Protein AF-A0A936WYB7-F1 (afdb_monomer)

Solvent-accessible surface area (backbone atoms only — not comparable to full-atom values): 11472 Å² total; per-residue (Å²): 142,85,80,72,77,80,77,76,58,86,85,61,88,85,90,80,75,93,70,78,78,45,44,43,50,84,37,95,74,45,89,40,70,69,25,66,41,100,63,76,44,82,74,44,80,77,46,73,80,77,95,81,37,34,29,34,35,30,37,50,92,99,36,85,40,79,49,52,49,46,67,72,46,60,51,76,44,66,48,74,52,93,94,62,58,47,73,42,34,36,40,41,56,52,82,94,54,56,69,50,62,73,66,84,88,85,72,70,61,84,56,85,74,79,52,71,89,49,46,30,62,50,80,39,59,36,97,81,67,82,46,80,50,32,36,44,33,34,63,54,101,48,32,34,38,38,33,43,75,99,73,45,51,44,35,28,35,34,72,80,78,70,20,33,12,37,63,30,85,74,48,90,43,63,74,28,68,68,71,87,73,88,83,120

Mean predicted aligned error: 9.59 Å

Foldseek 3Di:
DPPPPPPPPPPDDDDDDPPQDADEDCDPDAPDNYRYDPDWFFDDFDDDDDDQAGQGWTDDDVDTDGDGRDLQDKDFDADDDPVDTDTAKIAGSDDPDGIDGPDDDDFQQPDVVDDLVDFTWDWDADPVNPGTAWTFGANHPFWTAIAHDDQGGQWIAGNVVCAIEGNDPDDPDNYHYDDDPPPD

Secondary structure (DSSP, 8-state):
--SSSSSS-SSS---S--S-PPEEES-SS-SSSEEE-SSSEEEEEEE--SSS--EEEEEETTEEEEE-SSTT--EEEEES-TTS-EEEEEE-SSSS-SEEESS--------SS--TTS-SEEEEE-TTSSSEEEEEEESSSSEEEEEESTTSEEEEEETTTTEEEES-SS-SSSEEE-S--TT-

Nearest PDB structures (foldseek):
  8ojn-assembly1_C  TM=2.391E-01  e=6.030E-04  Bdellovibrio bacteriovorus HD100
  8onb-assembly1_B  TM=2.363E-01  e=6.030E-04  Bdellovibrio bacteriovorus HD100
  8onc-assembly2_F  TM=2.400E-01  e=1.064E-03  Bdellovibrio bacteriovorus HD100
  8onb-assembly2_E  TM=2.585E-01  e=8.235E-03  Bdellovibrio bacteriovorus HD100

Structure (mmCIF, N/CA/C/O backbone):
data_AF-A0A936WYB7-F1
#
_entry.id   AF-A0A936WYB7-F1
#
loop_
_atom_site.group_PDB
_atom_site.id
_atom_site.type_symbol
_atom_site.label_atom_id
_atom_site.label_alt_id
_atom_site.label_comp_id
_atom_site.label_asym_id
_atom_site.label_entity_id
_atom_site.label_seq_id
_atom_site.pdbx_PDB_ins_code
_atom_site.Cartn_x
_atom_site.Cartn_y
_atom_site.Cartn_z
_atom_site.occupancy
_atom_site.B_iso_or_equiv
_atom_site.auth_seq_id
_atom_site.auth_comp_id
_atom_site.auth_asym_id
_atom_site.auth_atom_id
_atom_site.pdbx_PDB_model_num
ATOM 1 N N . MET A 1 1 ? -23.293 6.300 67.598 1.00 54.69 1 MET A N 1
ATOM 2 C CA . MET A 1 1 ? -23.045 7.035 66.333 1.00 54.69 1 MET A CA 1
ATOM 3 C C . MET A 1 1 ? -21.545 7.228 66.023 1.00 54.69 1 MET A C 1
ATOM 5 O O . MET A 1 1 ? -21.166 8.251 65.479 1.00 54.69 1 MET A O 1
ATOM 9 N N . LYS A 1 2 ? -20.669 6.248 66.322 1.00 54.81 2 LYS A N 1
ATOM 10 C CA . LYS A 1 2 ? -19.204 6.340 66.092 1.00 54.81 2 LYS A CA 1
ATOM 11 C C . LYS A 1 2 ? -18.642 5.293 65.112 1.00 54.81 2 LYS A C 1
ATOM 13 O O . LYS A 1 2 ? -17.437 5.211 64.944 1.00 54.81 2 LYS A O 1
ATOM 18 N N . LYS A 1 3 ? -19.497 4.494 64.462 1.00 53.44 3 LYS A N 1
ATOM 19 C CA . LYS A 1 3 ? -19.081 3.410 63.544 1.00 53.44 3 LYS A CA 1
ATOM 20 C C . LYS A 1 3 ? -19.556 3.590 62.096 1.00 53.44 3 LYS A C 1
ATOM 22 O O . LYS A 1 3 ? -19.483 2.655 61.318 1.00 53.44 3 LYS A O 1
ATOM 27 N N . ILE A 1 4 ? -20.049 4.778 61.744 1.00 54.31 4 ILE A N 1
ATOM 28 C CA . ILE A 1 4 ? -20.560 5.081 60.394 1.00 54.31 4 ILE A CA 1
ATOM 29 C C . ILE A 1 4 ? -19.596 5.944 59.568 1.00 54.31 4 ILE A C 1
ATOM 31 O O . ILE A 1 4 ? -19.762 6.067 58.363 1.00 54.31 4 ILE A O 1
ATOM 35 N N . PHE A 1 5 ? -18.529 6.463 60.181 1.00 50.97 5 PHE A N 1
ATOM 36 C CA . PHE A 1 5 ? -17.553 7.306 59.483 1.00 50.97 5 PHE A CA 1
ATOM 37 C C . PHE A 1 5 ? -16.343 6.554 58.915 1.00 50.97 5 PHE A C 1
ATOM 39 O O . PHE A 1 5 ? -15.570 7.135 58.165 1.00 50.97 5 PHE A O 1
ATOM 46 N N . THR A 1 6 ? -16.166 5.269 59.234 1.00 51.50 6 THR A N 1
ATOM 47 C CA . THR A 1 6 ? -14.966 4.513 58.824 1.00 51.50 6 THR A CA 1
ATOM 48 C C . THR A 1 6 ? -15.171 3.688 57.550 1.00 51.50 6 THR A C 1
ATOM 50 O O . THR A 1 6 ? -14.204 3.187 56.991 1.00 51.50 6 THR A O 1
ATOM 53 N N . THR A 1 7 ? -16.406 3.561 57.056 1.00 51.78 7 THR A N 1
ATOM 54 C CA . THR A 1 7 ? -16.730 2.717 55.886 1.00 51.78 7 THR A CA 1
ATOM 55 C C . THR A 1 7 ? -17.200 3.521 54.669 1.00 51.78 7 THR A C 1
ATOM 57 O O . THR A 1 7 ? -17.474 2.942 53.626 1.00 51.78 7 THR A O 1
ATOM 60 N N . PHE A 1 8 ? -17.251 4.856 54.762 1.00 48.84 8 PHE A N 1
ATOM 61 C CA . PHE A 1 8 ? -17.716 5.735 53.677 1.00 48.84 8 PHE A CA 1
ATOM 62 C C . PHE A 1 8 ? -16.591 6.545 53.002 1.00 48.84 8 PHE A C 1
ATOM 64 O O . PHE A 1 8 ? -16.852 7.520 52.306 1.00 48.84 8 PHE A O 1
ATOM 71 N N . PHE A 1 9 ? -15.327 6.151 53.196 1.00 50.25 9 PHE A N 1
ATOM 72 C CA . PHE A 1 9 ? -14.162 6.854 52.637 1.00 50.25 9 PHE A CA 1
ATOM 73 C C . PHE A 1 9 ? -13.079 5.907 52.090 1.00 50.25 9 PHE A C 1
ATOM 75 O O . PHE A 1 9 ? -11.899 6.231 52.089 1.00 50.25 9 PHE A O 1
ATOM 82 N N . ALA A 1 10 ? -13.471 4.724 51.605 1.00 48.03 10 ALA A N 1
ATOM 83 C CA . ALA A 1 10 ? -12.582 3.859 50.819 1.00 48.03 10 ALA A CA 1
ATOM 84 C C . ALA A 1 10 ? -12.607 4.184 49.308 1.00 48.03 10 ALA A C 1
ATOM 86 O O . ALA A 1 10 ? -11.856 3.592 48.542 1.00 48.03 10 ALA A O 1
ATOM 87 N N . CYS A 1 11 ? -13.438 5.141 48.878 1.00 50.78 11 CYS A N 1
ATOM 88 C CA . CYS A 1 11 ? -13.550 5.566 47.476 1.00 50.78 11 CYS A CA 1
ATOM 89 C C . CYS A 1 11 ? -13.117 7.018 47.220 1.00 50.78 11 CYS A C 1
ATOM 91 O O . CYS A 1 11 ? -13.368 7.533 46.134 1.00 50.78 11 CYS A O 1
ATOM 93 N N . LEU A 1 12 ? -12.466 7.691 48.175 1.00 53.31 12 LEU A N 1
ATOM 94 C CA . LEU A 1 12 ? -12.041 9.077 47.982 1.00 53.31 12 LEU A CA 1
ATOM 95 C C . LEU A 1 12 ? -10.594 9.286 48.457 1.00 53.31 12 LEU A C 1
ATOM 97 O O . LEU A 1 12 ? -10.330 9.422 49.643 1.00 53.31 12 LEU A O 1
ATOM 101 N N . PHE A 1 13 ? -9.679 9.254 47.481 1.00 60.28 13 PHE A N 1
ATOM 102 C CA . PHE A 1 13 ? -8.321 9.819 47.445 1.00 60.28 13 PHE A CA 1
ATOM 103 C C . PHE A 1 13 ? -7.482 9.793 48.741 1.00 60.28 13 PHE A C 1
ATOM 105 O O . PHE A 1 13 ? -7.616 10.656 49.604 1.00 60.28 13 PHE A O 1
ATOM 112 N N . MET A 1 14 ? -6.495 8.891 48.803 1.00 52.72 14 MET A N 1
ATOM 113 C CA . MET A 1 14 ? -5.329 9.027 49.688 1.00 52.72 14 MET A CA 1
ATOM 114 C C . MET A 1 14 ? -4.048 9.029 48.847 1.00 52.72 14 MET A C 1
ATOM 116 O O . MET A 1 14 ? -3.839 8.185 47.981 1.00 52.72 14 MET A O 1
ATOM 120 N N . PHE A 1 15 ? -3.255 10.069 49.073 1.00 60.81 15 PHE A N 1
ATOM 121 C CA . PHE A 1 15 ? -2.293 10.683 48.174 1.00 60.81 15 PHE A CA 1
ATOM 122 C C . PHE A 1 15 ? -0.899 10.049 48.229 1.00 60.81 15 PHE A C 1
ATOM 124 O O . PHE A 1 15 ? -0.360 9.796 49.302 1.00 60.81 15 PHE A O 1
ATOM 131 N N . GLY A 1 16 ? -0.272 9.939 47.059 1.00 47.12 16 GLY A N 1
ATOM 132 C CA . GLY A 1 16 ? 1.170 9.779 46.892 1.00 47.12 16 GLY A CA 1
ATOM 133 C C . GLY A 1 16 ? 1.541 10.143 45.458 1.00 47.12 16 GLY A C 1
ATOM 134 O O . GLY A 1 16 ? 1.435 9.302 44.581 1.00 47.12 16 GLY A O 1
ATOM 135 N N . ASN A 1 17 ? 1.889 11.413 45.219 1.00 50.19 17 ASN A N 1
ATOM 136 C CA . ASN A 1 17 ? 2.234 12.007 43.915 1.00 50.19 17 ASN A CA 1
ATOM 137 C C . ASN A 1 17 ? 1.241 11.728 42.761 1.00 50.19 17 ASN A C 1
ATOM 139 O O . ASN A 1 17 ? 1.334 10.731 42.053 1.00 50.19 17 ASN A O 1
ATOM 143 N N . LEU A 1 18 ? 0.363 12.696 42.465 1.00 56.47 18 LEU A N 1
ATOM 144 C CA . LEU A 1 18 ? -0.409 12.787 41.209 1.00 56.47 18 LEU A CA 1
ATOM 145 C C . LEU A 1 18 ? 0.492 13.107 39.986 1.00 56.47 18 LEU A C 1
ATOM 147 O O . LEU A 1 18 ? 0.101 13.857 39.095 1.00 56.47 18 LEU A O 1
ATOM 151 N N . GLN A 1 19 ? 1.721 12.589 39.927 1.00 57.56 19 GLN A N 1
ATOM 152 C CA . GLN A 1 19 ? 2.521 12.663 38.707 1.00 57.56 19 GLN A CA 1
ATOM 153 C C . GLN A 1 19 ? 1.959 11.638 37.723 1.00 57.56 19 GLN A C 1
ATOM 155 O O . GLN A 1 19 ? 2.226 10.453 37.868 1.00 57.56 19 GLN A O 1
ATOM 160 N N . SER A 1 20 ? 1.150 12.104 36.766 1.00 60.12 20 SER A N 1
ATOM 161 C CA . SER A 1 20 ? 0.774 11.400 35.530 1.00 60.12 20 SER A CA 1
ATOM 162 C C . SER A 1 20 ? 0.658 9.874 35.680 1.00 60.12 20 SER A C 1
ATOM 164 O O . SER A 1 20 ? 1.467 9.135 35.120 1.00 60.12 20 SER A O 1
ATOM 166 N N . GLN A 1 21 ? -0.321 9.383 36.452 1.00 77.31 21 GLN A N 1
ATOM 167 C CA . GLN A 1 21 ? -0.579 7.942 36.473 1.00 77.31 21 GLN A CA 1
ATOM 168 C C . GLN A 1 21 ? -1.067 7.514 35.090 1.00 77.31 21 GLN A C 1
ATOM 170 O O . GLN A 1 21 ? -2.085 7.993 34.593 1.00 77.31 21 GLN A O 1
ATOM 175 N N . ASN A 1 22 ? -0.309 6.623 34.465 1.00 89.56 22 ASN A N 1
ATOM 176 C CA . ASN A 1 22 ? -0.696 5.996 33.216 1.00 89.56 22 ASN A CA 1
ATOM 177 C C . ASN A 1 22 ? -1.953 5.131 33.423 1.00 89.56 22 ASN A C 1
ATOM 179 O O . ASN A 1 22 ? -2.093 4.450 34.440 1.00 89.56 22 ASN A O 1
ATOM 183 N N . VAL A 1 23 ? -2.835 5.095 32.429 1.00 92.06 23 VAL A N 1
ATOM 184 C CA . VAL A 1 23 ? -4.015 4.227 32.406 1.00 92.06 23 VAL A CA 1
ATOM 185 C C . VAL A 1 23 ? -3.621 2.853 31.868 1.00 92.06 23 VAL A C 1
ATOM 187 O O . VAL A 1 23 ? -3.209 2.716 30.717 1.00 92.06 23 VAL A O 1
ATOM 190 N N . GLY A 1 24 ? -3.759 1.818 32.694 1.00 92.88 24 GLY A N 1
ATOM 191 C CA . GLY A 1 24 ? -3.634 0.424 32.274 1.00 92.88 24 GLY A CA 1
ATOM 192 C C . GLY A 1 24 ? -5.003 -0.208 32.022 1.00 92.88 24 GLY A C 1
ATOM 193 O O . GLY A 1 24 ? -5.847 -0.215 32.914 1.00 92.88 24 GLY A O 1
ATOM 194 N N . ILE A 1 25 ? -5.225 -0.779 30.835 1.00 95.19 25 ILE A N 1
ATOM 195 C CA . ILE A 1 25 ? -6.401 -1.614 30.542 1.00 95.19 25 ILE A CA 1
ATOM 196 C C . ILE A 1 25 ? -5.948 -3.069 30.405 1.00 95.19 25 ILE A C 1
ATOM 198 O O . ILE A 1 25 ? -5.281 -3.450 29.442 1.00 95.19 25 ILE A O 1
ATOM 202 N N . GLY A 1 26 ? -6.287 -3.883 31.408 1.00 94.56 26 GLY A N 1
ATOM 203 C CA . GLY A 1 26 ? -5.840 -5.277 31.506 1.00 94.56 26 GLY A CA 1
ATOM 204 C C . GLY A 1 26 ? -4.357 -5.439 31.873 1.00 94.56 26 GLY A C 1
ATOM 205 O O . GLY A 1 26 ? -3.799 -6.516 31.692 1.00 94.56 26 GLY A O 1
ATOM 206 N N . THR A 1 27 ? -3.700 -4.386 32.368 1.00 93.00 27 THR A N 1
ATOM 207 C CA . THR A 1 27 ? -2.306 -4.422 32.837 1.00 93.00 27 THR A CA 1
ATOM 208 C C . THR A 1 27 ? -2.121 -3.536 34.064 1.00 93.00 27 THR A C 1
ATOM 210 O O . THR A 1 27 ? -2.701 -2.455 34.137 1.00 93.00 27 THR A O 1
ATOM 213 N N . ASN A 1 28 ? -1.268 -3.972 34.993 1.00 92.50 28 ASN A N 1
ATOM 214 C CA . ASN A 1 28 ? -0.861 -3.189 36.165 1.00 92.50 28 ASN A CA 1
ATOM 215 C C . ASN A 1 28 ? 0.502 -2.503 35.963 1.00 92.50 28 ASN A C 1
ATOM 217 O O . ASN A 1 28 ? 0.970 -1.794 36.848 1.00 92.50 28 ASN A O 1
ATOM 221 N N . LEU A 1 29 ? 1.144 -2.722 34.809 1.00 91.06 29 LEU A N 1
ATOM 222 C CA . LEU A 1 29 ? 2.445 -2.157 34.442 1.00 91.06 29 LEU A CA 1
ATOM 223 C C . LEU A 1 29 ? 2.321 -1.354 33.138 1.00 91.06 29 LEU A C 1
ATOM 225 O O . LEU A 1 29 ? 2.822 -1.784 32.097 1.00 91.06 29 LEU A O 1
ATOM 229 N N . PRO A 1 30 ? 1.596 -0.224 33.138 1.00 93.12 30 PRO A N 1
ATOM 230 C CA . PRO A 1 30 ? 1.459 0.591 31.942 1.00 93.12 30 PRO A CA 1
ATOM 231 C C . PRO A 1 30 ? 2.783 1.285 31.575 1.00 93.12 30 PRO A C 1
ATOM 233 O O . PRO A 1 30 ? 3.362 2.017 32.378 1.00 93.12 30 PRO A O 1
ATOM 236 N N . THR A 1 31 ? 3.248 1.091 30.340 1.00 93.31 31 THR A N 1
ATOM 237 C CA . THR A 1 31 ? 4.528 1.609 29.818 1.00 93.31 31 THR A CA 1
ATOM 238 C C . THR A 1 31 ? 4.416 2.980 29.143 1.00 93.31 31 THR A C 1
ATOM 240 O O . THR A 1 31 ? 5.414 3.533 28.695 1.00 93.31 31 THR A O 1
ATOM 243 N N . GLY A 1 32 ? 3.211 3.539 29.060 1.00 91.88 32 GLY A N 1
ATOM 244 C CA . GLY A 1 32 ? 2.925 4.889 28.572 1.00 91.88 32 GLY A CA 1
ATOM 245 C C . GLY A 1 32 ? 1.544 5.362 29.042 1.00 91.88 32 GLY A C 1
ATOM 246 O O . GLY A 1 32 ? 0.817 4.545 29.615 1.00 91.88 32 GLY A O 1
ATOM 247 N N . PRO A 1 33 ? 1.156 6.632 28.790 1.00 93.31 33 PRO A N 1
ATOM 248 C CA . PRO A 1 33 ? -0.063 7.251 29.337 1.00 93.31 33 PRO A CA 1
ATOM 249 C C . PRO A 1 33 ? -1.345 6.425 29.197 1.00 93.31 33 PRO A C 1
ATOM 251 O O . PRO A 1 33 ? -2.195 6.471 30.079 1.00 93.31 33 PRO A O 1
ATOM 254 N N . LEU A 1 34 ? -1.458 5.632 28.130 1.00 94.06 34 LEU A N 1
ATOM 255 C CA . LEU A 1 34 ? -2.433 4.557 27.983 1.00 94.06 34 LEU A CA 1
ATOM 256 C C . LEU A 1 34 ? -1.699 3.294 27.527 1.00 94.06 34 LEU A C 1
ATOM 258 O O . LEU A 1 34 ? -0.953 3.331 26.550 1.00 94.06 34 LEU A O 1
ATOM 262 N N . SER A 1 35 ? -1.900 2.179 28.225 1.00 94.62 35 SER A N 1
ATOM 263 C CA . SER A 1 35 ? -1.305 0.882 27.887 1.00 94.62 35 SER A CA 1
ATOM 264 C C . SER A 1 35 ? -2.330 -0.240 27.995 1.00 94.62 35 SER A C 1
ATOM 266 O O . SER A 1 35 ? -3.142 -0.270 28.919 1.00 94.62 35 SER A O 1
ATOM 268 N N . PHE A 1 36 ? -2.253 -1.200 27.079 1.00 96.12 36 PHE A N 1
ATOM 269 C CA . PHE A 1 36 ? -3.080 -2.405 27.091 1.00 96.12 36 PHE A CA 1
ATOM 270 C C . PHE A 1 36 ? -2.267 -3.617 27.559 1.00 96.12 36 PHE A C 1
ATOM 272 O O . PHE A 1 36 ? -1.039 -3.619 27.482 1.00 96.12 36 PHE A O 1
ATOM 279 N N . ALA A 1 37 ? -2.952 -4.672 27.998 1.00 95.88 37 ALA A N 1
ATOM 280 C CA . ALA A 1 37 ? -2.353 -5.980 28.265 1.00 95.88 37 ALA A CA 1
ATOM 281 C C . ALA A 1 37 ? -1.462 -6.470 27.101 1.00 95.88 37 ALA A C 1
ATOM 283 O O . ALA A 1 37 ? -1.872 -6.384 25.934 1.00 95.88 37 ALA A O 1
ATOM 284 N N . ASN A 1 38 ? -0.296 -7.049 27.421 1.00 95.25 38 ASN A N 1
ATOM 285 C CA . ASN A 1 38 ? 0.621 -7.676 26.456 1.00 95.25 38 ASN A CA 1
ATOM 286 C C . ASN A 1 38 ? 0.118 -9.068 26.021 1.00 95.25 38 ASN A C 1
ATOM 288 O O . ASN A 1 38 ? 0.717 -10.099 26.310 1.00 95.25 38 ASN A O 1
ATOM 292 N N . VAL A 1 39 ? -1.044 -9.077 25.379 1.00 96.06 39 VAL A N 1
ATOM 293 C CA . VAL A 1 39 ? -1.704 -10.249 24.787 1.00 96.06 39 VAL A CA 1
ATOM 294 C C . VAL A 1 39 ? -2.153 -9.898 23.371 1.00 96.06 39 VAL A C 1
ATOM 296 O O . VAL A 1 39 ? -2.310 -8.720 23.056 1.00 96.06 39 VAL A O 1
ATOM 299 N N . LEU A 1 40 ? -2.371 -10.876 22.501 1.00 96.81 40 LEU A N 1
ATOM 300 C CA . LEU A 1 40 ? -2.882 -10.614 21.151 1.00 96.81 40 LEU A CA 1
ATOM 301 C C . LEU A 1 40 ? -4.393 -10.310 21.169 1.00 96.81 40 LEU A C 1
ATOM 303 O O . LEU A 1 40 ? -5.074 -10.571 22.162 1.00 96.81 40 LEU A O 1
ATOM 307 N N . GLY A 1 41 ? -4.909 -9.754 20.074 1.00 94.94 41 GLY A N 1
ATOM 308 C CA . GLY A 1 41 ? -6.331 -9.488 19.852 1.00 94.94 41 GLY A CA 1
ATOM 309 C C . GLY A 1 41 ? -6.702 -8.005 19.778 1.00 94.94 41 GLY A C 1
ATOM 310 O O . GLY A 1 41 ? -5.849 -7.117 19.672 1.00 94.94 41 GLY A O 1
ATOM 311 N N . ASN A 1 42 ? -8.010 -7.749 19.829 1.00 93.81 42 ASN A N 1
ATOM 312 C CA . ASN A 1 42 ? -8.605 -6.418 19.717 1.00 93.81 42 ASN A CA 1
ATOM 313 C C . ASN A 1 42 ? -8.205 -5.539 20.912 1.00 93.81 42 ASN A C 1
ATOM 315 O O . ASN A 1 42 ? -8.309 -5.959 22.064 1.00 93.81 42 ASN A O 1
ATOM 319 N N . LYS A 1 43 ? -7.739 -4.316 20.639 1.00 94.75 43 LYS A N 1
ATOM 320 C CA . LYS A 1 43 ? -7.263 -3.358 21.653 1.00 94.75 43 LYS A CA 1
ATOM 321 C C . LYS A 1 43 ? -8.216 -2.195 21.854 1.00 94.75 43 LYS A C 1
ATOM 323 O O . LYS A 1 43 ? -8.526 -1.854 22.988 1.00 94.75 43 LYS A O 1
ATOM 328 N N . VAL A 1 44 ? -8.699 -1.615 20.761 1.00 95.44 44 VAL A N 1
ATOM 329 C CA . VAL A 1 44 ? -9.659 -0.508 20.786 1.00 95.44 44 VAL A CA 1
ATOM 330 C C . VAL A 1 44 ? -10.798 -0.843 19.837 1.00 95.44 44 VAL A C 1
ATOM 332 O O . VAL A 1 44 ? -10.556 -1.102 18.661 1.00 95.44 44 VAL A O 1
ATOM 335 N N . VAL A 1 45 ? -12.026 -0.827 20.348 1.00 94.94 45 VAL A N 1
ATOM 336 C CA . VAL A 1 45 ? -13.258 -0.929 19.558 1.00 94.94 45 VAL A CA 1
ATOM 337 C C . VAL A 1 45 ? -13.821 0.478 19.391 1.00 94.94 45 VAL A C 1
ATOM 339 O O . VAL A 1 45 ? -14.023 1.179 20.378 1.00 94.94 45 VAL A O 1
ATOM 342 N N . LEU A 1 46 ? -14.042 0.896 18.146 1.00 95.81 46 LEU A N 1
ATOM 343 C CA . LEU A 1 46 ? -14.567 2.220 17.800 1.00 95.81 46 LEU A CA 1
ATOM 344 C C . LEU A 1 46 ? -16.080 2.189 17.557 1.00 95.81 46 LEU A C 1
ATOM 346 O O . LEU A 1 46 ? -16.781 3.121 17.940 1.00 95.81 46 LEU A O 1
ATOM 350 N N . TYR A 1 47 ? -16.581 1.131 16.912 1.00 95.00 47 TYR A N 1
ATOM 351 C CA . TYR A 1 47 ? -17.999 0.957 16.585 1.00 95.00 47 TYR A CA 1
ATOM 352 C C . TYR A 1 47 ? -18.339 -0.524 16.361 1.00 95.00 47 TYR A C 1
ATOM 354 O O . TYR A 1 47 ? -17.490 -1.289 15.900 1.00 95.00 47 TYR A O 1
ATOM 362 N N . GLY A 1 48 ? -19.585 -0.911 16.644 1.00 90.19 48 GLY A N 1
ATOM 363 C CA . GLY A 1 48 ? -20.124 -2.260 16.438 1.00 90.19 48 GLY A CA 1
ATOM 364 C C . GLY A 1 48 ? -20.543 -2.940 17.744 1.00 90.19 48 GLY A C 1
ATOM 365 O O . GLY A 1 48 ? -19.954 -2.689 18.794 1.00 90.19 48 GLY A O 1
ATOM 366 N N . ASN A 1 49 ? -21.543 -3.821 17.666 1.00 75.81 49 ASN A N 1
ATOM 367 C CA . ASN A 1 49 ? -22.098 -4.562 18.802 1.00 75.81 49 ASN A CA 1
ATOM 368 C C . ASN A 1 49 ? -21.948 -6.071 18.551 1.00 75.81 49 ASN A C 1
ATOM 370 O O . ASN A 1 49 ? -22.388 -6.566 17.517 1.00 75.81 49 ASN A O 1
ATOM 374 N N . GLY A 1 50 ? -21.358 -6.813 19.491 1.00 71.06 50 GLY A N 1
ATOM 375 C CA . GLY A 1 50 ? -21.137 -8.260 19.369 1.00 71.06 50 GLY A CA 1
ATOM 376 C C . GLY A 1 50 ? -19.764 -8.682 19.885 1.00 71.06 50 GLY A C 1
ATOM 377 O O . GLY A 1 50 ? -19.063 -7.874 20.476 1.00 71.06 50 GLY A O 1
ATOM 378 N N . ALA A 1 51 ? -19.392 -9.950 19.697 1.00 71.19 51 ALA A N 1
ATOM 379 C CA . ALA A 1 51 ? -18.076 -10.465 20.095 1.00 71.19 51 ALA A CA 1
ATOM 380 C C . ALA A 1 51 ? -17.034 -10.446 18.956 1.00 71.19 51 ALA A C 1
ATOM 382 O O . ALA A 1 51 ? -15.850 -10.644 19.216 1.00 71.19 51 ALA A O 1
ATOM 383 N N . SER A 1 52 ? -17.457 -10.254 17.698 1.00 73.00 52 SER A N 1
ATOM 384 C CA . SER A 1 52 ? -16.608 -10.517 16.523 1.00 73.00 52 SER A CA 1
ATOM 385 C C . SER A 1 52 ? -16.702 -9.506 15.375 1.00 73.00 52 SER A C 1
ATOM 387 O O . SER A 1 52 ? -15.912 -9.614 14.446 1.00 73.00 52 SER A O 1
ATOM 389 N N . ALA A 1 53 ? -17.626 -8.541 15.407 1.00 86.44 53 ALA A N 1
ATOM 390 C CA . ALA A 1 53 ? -17.858 -7.608 14.299 1.00 86.44 53 ALA A CA 1
ATOM 391 C C . ALA A 1 53 ? -17.731 -6.160 14.789 1.00 86.44 53 ALA A C 1
ATOM 393 O O . ALA A 1 53 ? -18.684 -5.574 15.306 1.00 86.44 53 ALA A O 1
ATOM 394 N N . HIS A 1 54 ? -16.527 -5.601 14.663 1.00 93.94 54 HIS A N 1
ATOM 395 C CA . HIS A 1 54 ? -16.232 -4.237 15.090 1.00 93.94 54 HIS A CA 1
ATOM 396 C C . HIS A 1 54 ? -15.321 -3.520 14.103 1.00 93.94 54 HIS A C 1
ATOM 398 O O . HIS A 1 54 ? -14.496 -4.138 13.440 1.00 93.94 54 HIS A O 1
ATOM 404 N N . TYR A 1 55 ? -15.403 -2.196 14.103 1.00 96.50 55 TYR A N 1
ATOM 405 C CA . TYR A 1 55 ? -14.342 -1.336 13.595 1.00 96.50 55 TYR A CA 1
ATOM 406 C C . TYR A 1 55 ? -13.374 -1.030 14.734 1.00 96.50 55 TYR A C 1
ATOM 408 O O . TYR A 1 55 ? -13.816 -0.672 15.832 1.00 96.50 55 TYR A O 1
ATOM 416 N N . GLY A 1 56 ? -12.066 -1.139 14.504 1.00 96.50 56 GLY A N 1
ATOM 417 C CA . GLY A 1 56 ? -11.118 -0.922 15.589 1.00 96.50 56 GLY A CA 1
ATOM 418 C C . GLY A 1 56 ? -9.642 -1.102 15.267 1.00 96.50 56 GLY A C 1
ATOM 419 O O . GLY A 1 56 ? -9.219 -1.188 14.114 1.00 96.50 56 GLY A O 1
ATOM 420 N N . PHE A 1 57 ? -8.867 -1.160 16.350 1.00 97.50 57 PHE A N 1
ATOM 421 C CA . PHE A 1 57 ? -7.430 -1.411 16.355 1.00 97.50 57 PHE A CA 1
ATOM 422 C C . PHE A 1 57 ? -7.108 -2.677 17.141 1.00 97.50 57 PHE A C 1
ATOM 424 O O . PHE A 1 57 ? -7.676 -2.916 18.212 1.00 97.50 57 PHE A O 1
ATOM 431 N N . GLY A 1 58 ? -6.201 -3.492 16.616 1.00 96.25 58 GLY A N 1
ATOM 432 C CA . GLY A 1 58 ? -5.821 -4.784 17.180 1.00 96.25 58 GLY A CA 1
ATOM 433 C C . GLY A 1 58 ? -4.331 -5.060 17.027 1.00 96.25 58 GLY A C 1
ATOM 434 O O . GLY A 1 58 ? -3.631 -4.375 16.284 1.00 96.25 58 GLY A O 1
ATOM 435 N N . ILE A 1 59 ? -3.846 -6.065 17.748 1.00 97.56 59 ILE A N 1
ATOM 436 C CA . ILE A 1 59 ? -2.472 -6.556 17.636 1.00 97.56 59 ILE A CA 1
ATOM 437 C C . ILE A 1 59 ? -2.517 -8.055 17.366 1.00 97.56 59 ILE A C 1
ATOM 439 O O . ILE A 1 59 ? -3.139 -8.802 18.120 1.00 97.56 59 ILE A O 1
ATOM 443 N N . GLN A 1 60 ? -1.811 -8.494 16.329 1.00 97.44 60 GLN A N 1
ATOM 444 C CA . GLN A 1 60 ? -1.464 -9.892 16.106 1.00 97.44 60 GLN A CA 1
ATOM 445 C C . GLN A 1 60 ? 0.050 -10.085 16.077 1.00 97.44 60 GLN A C 1
ATOM 447 O O . GLN A 1 60 ? 0.809 -9.115 16.140 1.00 97.44 60 GLN A O 1
ATOM 452 N N . ALA A 1 61 ? 0.502 -11.341 16.026 1.00 97.25 61 ALA A N 1
ATOM 453 C CA . ALA A 1 61 ? 1.923 -11.658 15.937 1.00 97.25 61 ALA A CA 1
ATOM 454 C C . ALA A 1 61 ? 2.585 -10.840 14.811 1.00 97.25 61 ALA A C 1
ATOM 456 O O . ALA A 1 61 ? 2.180 -10.916 13.650 1.00 97.25 61 ALA A O 1
ATOM 457 N N . ASN A 1 62 ? 3.569 -10.016 15.187 1.00 96.62 62 ASN A N 1
ATOM 458 C CA . ASN A 1 62 ? 4.310 -9.113 14.298 1.00 96.62 62 ASN A CA 1
ATOM 459 C C . ASN A 1 62 ? 3.445 -8.126 13.484 1.00 96.62 62 ASN A C 1
ATOM 461 O O . ASN A 1 62 ? 3.916 -7.601 12.479 1.00 96.62 62 ASN A O 1
ATOM 465 N N . THR A 1 63 ? 2.192 -7.872 13.882 1.00 97.69 63 THR A N 1
ATOM 466 C CA . THR A 1 63 ? 1.229 -7.127 13.055 1.00 97.69 63 THR A CA 1
ATOM 467 C C . THR A 1 63 ? 0.376 -6.175 13.890 1.00 97.69 63 THR A C 1
ATOM 469 O O . THR A 1 63 ? -0.391 -6.602 14.753 1.00 97.69 63 THR A O 1
ATOM 472 N N . LEU A 1 64 ? 0.444 -4.877 13.585 1.00 98.00 64 LEU A N 1
ATOM 473 C CA . LEU A 1 64 ? -0.582 -3.913 13.987 1.00 98.00 64 LEU A CA 1
ATOM 474 C C . LEU A 1 64 ? -1.758 -4.002 13.011 1.00 98.00 64 LEU A C 1
ATOM 476 O O . LEU A 1 64 ? -1.556 -4.021 11.800 1.00 98.00 64 LEU A O 1
ATOM 480 N N . GLN A 1 65 ? -2.979 -4.022 13.535 1.00 96.75 65 GLN A N 1
ATOM 481 C CA . GLN A 1 65 ? -4.194 -4.129 12.739 1.00 96.75 65 GLN A CA 1
ATOM 482 C C . GLN A 1 65 ? -5.055 -2.879 12.902 1.00 96.75 65 GLN A C 1
ATOM 484 O O . GLN A 1 65 ? -5.369 -2.473 14.020 1.00 96.75 65 GLN A O 1
ATOM 489 N N . MET A 1 66 ? -5.486 -2.323 11.775 1.00 97.00 66 MET A N 1
ATOM 490 C CA . MET A 1 66 ? -6.717 -1.547 11.664 1.00 97.00 66 MET A CA 1
ATOM 491 C C . MET A 1 66 ? -7.710 -2.450 10.939 1.00 97.00 66 MET A C 1
ATOM 493 O O . MET A 1 66 ? -7.388 -2.959 9.867 1.00 97.00 66 MET A O 1
ATOM 497 N N . TYR A 1 67 ? -8.866 -2.705 11.540 1.00 95.19 67 TYR A N 1
ATOM 498 C CA . TYR A 1 67 ? -9.819 -3.681 11.021 1.00 95.19 67 TYR A CA 1
ATOM 499 C C . TYR A 1 67 ? -11.239 -3.121 10.998 1.00 95.19 67 TYR A C 1
ATOM 501 O O . TYR A 1 67 ? -11.575 -2.177 11.721 1.00 95.19 67 TYR A O 1
ATOM 509 N N . THR A 1 68 ? -12.052 -3.713 10.132 1.00 95.12 68 THR A N 1
ATOM 510 C CA . THR A 1 68 ? -13.472 -3.420 9.961 1.00 95.12 68 THR A CA 1
ATOM 511 C C . THR A 1 68 ? -14.309 -4.624 10.385 1.00 95.12 68 THR A C 1
ATOM 513 O O . THR A 1 68 ? -13.792 -5.710 10.648 1.00 95.12 68 THR A O 1
ATOM 516 N N . ASP A 1 69 ? -15.613 -4.417 10.489 1.00 94.62 69 ASP A N 1
ATOM 517 C CA . ASP A 1 69 ? -16.578 -5.377 11.020 1.00 94.62 69 ASP A CA 1
ATOM 518 C C . ASP A 1 69 ? -16.914 -6.539 10.069 1.00 94.62 69 ASP A C 1
ATOM 520 O O . ASP A 1 69 ? -17.346 -7.596 10.527 1.00 94.62 69 ASP A O 1
ATOM 524 N N . ALA A 1 70 ? -16.728 -6.353 8.760 1.00 92.69 70 ALA A N 1
ATOM 525 C CA . ALA A 1 70 ? -17.115 -7.306 7.726 1.00 92.69 70 ALA A CA 1
ATOM 526 C C . ALA A 1 70 ? -16.162 -7.280 6.523 1.00 92.69 70 ALA A C 1
ATOM 528 O O . ALA A 1 70 ? -15.519 -6.273 6.228 1.00 92.69 70 ALA A O 1
ATOM 529 N N . ALA A 1 71 ? -16.145 -8.376 5.760 1.00 92.81 71 ALA A N 1
ATOM 530 C CA . ALA A 1 71 ? -15.302 -8.523 4.571 1.00 92.81 71 ALA A CA 1
ATOM 531 C C . ALA A 1 71 ? -15.594 -7.492 3.464 1.00 92.81 71 ALA A C 1
ATOM 533 O O . ALA A 1 71 ? -14.740 -7.234 2.632 1.00 92.81 71 ALA A O 1
ATOM 534 N N . SER A 1 72 ? -16.778 -6.880 3.436 1.00 95.00 72 SER A N 1
ATOM 535 C CA . SER A 1 72 ? -17.114 -5.821 2.473 1.00 95.00 72 SER A CA 1
ATOM 536 C C . SER A 1 72 ? -16.851 -4.404 2.992 1.00 95.00 72 SER A C 1
ATOM 538 O O . SER A 1 72 ? -17.040 -3.439 2.252 1.00 95.00 72 SER A O 1
ATOM 540 N N . SER A 1 73 ? -16.467 -4.249 4.261 1.00 96.25 73 SER A N 1
ATOM 541 C CA . SER A 1 73 ? -16.271 -2.940 4.884 1.00 96.25 73 SER A CA 1
ATOM 542 C C . SER A 1 73 ? -14.867 -2.420 4.600 1.00 96.25 73 SER A C 1
ATOM 544 O O . SER A 1 73 ? -13.885 -3.042 4.999 1.00 96.25 73 SER A O 1
ATOM 546 N N . ASN A 1 74 ? -14.773 -1.268 3.940 1.00 97.31 74 ASN A N 1
ATOM 547 C CA . ASN A 1 74 ? -13.517 -0.674 3.472 1.00 97.31 74 ASN A CA 1
ATOM 548 C C . ASN A 1 74 ? -12.818 0.172 4.547 1.00 97.31 74 ASN A C 1
ATOM 550 O O . ASN A 1 74 ? -13.431 0.583 5.531 1.00 97.31 74 ASN A O 1
ATOM 554 N N . ILE A 1 75 ? -11.547 0.499 4.308 1.00 97.88 75 ILE A N 1
ATOM 555 C CA . ILE A 1 75 ? -10.765 1.427 5.138 1.00 97.88 75 ILE A CA 1
ATOM 556 C C . ILE A 1 75 ? -10.381 2.635 4.284 1.00 97.88 75 ILE A C 1
ATOM 558 O O . ILE A 1 75 ? -9.728 2.478 3.254 1.00 97.88 75 ILE A O 1
ATOM 562 N N . SER A 1 76 ? -10.761 3.840 4.707 1.00 97.56 76 SER A N 1
ATOM 563 C CA . SER A 1 76 ? -10.467 5.087 3.992 1.00 97.56 76 SER A CA 1
ATOM 564 C C . SER A 1 76 ? -9.590 6.040 4.804 1.00 97.56 76 SER A C 1
ATOM 566 O O . SER A 1 76 ? -9.745 6.173 6.018 1.00 97.56 76 SER A O 1
ATOM 568 N N . PHE A 1 77 ? -8.719 6.768 4.108 1.00 98.00 77 PHE A N 1
ATOM 569 C CA . PHE A 1 77 ? -7.880 7.836 4.649 1.00 98.00 77 PHE A CA 1
ATOM 570 C C . PHE A 1 77 ? -8.171 9.150 3.915 1.00 98.00 77 PHE A C 1
ATOM 572 O O . PHE A 1 77 ? -8.289 9.184 2.687 1.00 98.00 77 PHE A O 1
ATOM 579 N N . G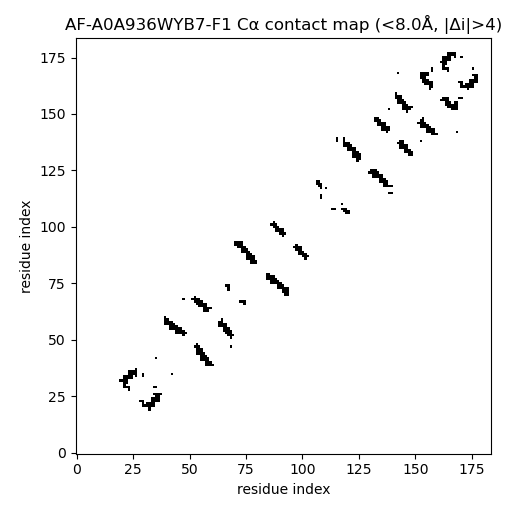LY A 1 78 ? -8.287 10.248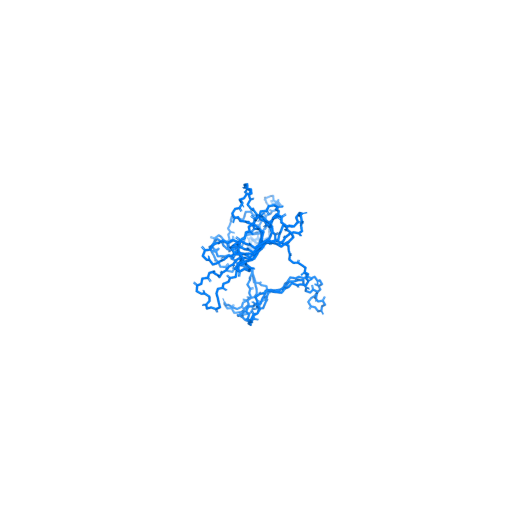 4.660 1.00 97.81 78 GLY A N 1
ATOM 580 C CA . GLY A 1 78 ? -8.843 11.503 4.158 1.00 97.81 78 GLY A CA 1
ATOM 581 C C . GLY A 1 78 ? -9.019 12.544 5.259 1.00 97.81 78 GLY A C 1
ATOM 582 O O . GLY A 1 78 ? -8.525 12.358 6.370 1.00 97.81 78 GLY A O 1
ATOM 583 N N . PHE A 1 79 ? -9.703 13.645 4.948 1.00 98.25 79 PHE A N 1
ATOM 584 C CA . PHE A 1 79 ? -9.908 14.768 5.871 1.00 98.25 79 PHE A CA 1
ATOM 585 C C . PHE A 1 79 ? -11.334 15.330 5.798 1.00 98.25 79 PHE A C 1
ATOM 587 O O . PHE A 1 79 ? -12.072 15.058 4.856 1.00 98.25 79 PHE A O 1
ATOM 594 N N . GLY A 1 80 ? -11.718 16.137 6.787 1.00 97.69 80 GLY A N 1
ATOM 595 C CA . GLY A 1 80 ? -13.100 16.595 6.973 1.00 97.69 80 GLY A CA 1
ATOM 596 C C . GLY A 1 80 ? -13.867 15.715 7.963 1.00 97.69 80 GLY A C 1
ATOM 597 O O . GLY A 1 80 ? -13.310 14.787 8.547 1.00 97.69 80 GLY A O 1
ATOM 598 N N . ASN A 1 81 ? -15.139 16.034 8.190 1.00 96.06 81 ASN A N 1
ATOM 599 C CA . ASN A 1 81 ? -16.016 15.218 9.035 1.00 96.06 81 ASN A CA 1
ATOM 600 C C . ASN A 1 81 ? -16.704 14.121 8.205 1.00 96.06 81 ASN A C 1
ATOM 602 O O . ASN A 1 81 ? -16.677 14.169 6.980 1.00 96.06 81 ASN A O 1
ATOM 606 N N . SER A 1 82 ? -17.346 13.151 8.856 1.00 94.38 82 SER A N 1
ATOM 607 C CA . SER A 1 82 ? -17.999 12.023 8.172 1.00 94.38 82 SER A CA 1
ATOM 608 C C . SER A 1 82 ? -19.103 12.434 7.189 1.00 94.38 82 SER A C 1
ATOM 610 O O . SER A 1 82 ? -19.335 11.720 6.219 1.00 94.38 82 SER A O 1
ATOM 612 N N . SER A 1 83 ? -19.754 13.581 7.397 1.00 95.56 83 SER A N 1
ATOM 613 C CA . SER A 1 83 ? -20.789 14.106 6.496 1.00 95.56 83 SER A CA 1
ATOM 614 C C . SER A 1 83 ? -20.222 14.852 5.280 1.00 95.56 83 SER A C 1
ATOM 616 O O . SER A 1 83 ? -20.939 15.052 4.305 1.00 95.56 83 SER A O 1
ATOM 618 N N . VAL A 1 84 ? -18.957 15.287 5.329 1.00 96.12 84 VAL A N 1
ATOM 619 C CA . VAL A 1 84 ? -18.263 16.055 4.276 1.00 96.12 84 VAL A CA 1
ATOM 620 C C . VAL A 1 84 ? -16.815 15.561 4.146 1.00 96.12 84 VAL A C 1
ATOM 622 O O . VAL A 1 84 ? -15.844 16.322 4.216 1.00 96.12 84 VAL A O 1
ATOM 625 N N . TYR A 1 85 ? -16.661 14.244 4.031 1.00 97.94 85 TYR A N 1
ATOM 626 C CA . TYR A 1 85 ? -15.358 13.593 4.024 1.00 97.94 85 TYR A CA 1
ATOM 627 C C . TYR A 1 85 ? -14.699 13.686 2.646 1.00 97.94 85 TYR A C 1
ATOM 629 O O . TYR A 1 85 ? -15.281 13.309 1.631 1.00 97.94 85 TYR A O 1
ATOM 637 N N . ASN A 1 86 ? -13.457 14.159 2.619 1.00 97.81 86 ASN A N 1
ATOM 638 C CA . ASN A 1 86 ? -12.624 14.239 1.428 1.00 97.81 86 ASN A CA 1
ATOM 639 C C . ASN A 1 86 ? -11.626 13.083 1.437 1.00 97.81 86 ASN A C 1
ATOM 641 O O . ASN A 1 86 ? -10.593 13.130 2.114 1.00 97.81 86 ASN A O 1
ATOM 645 N N . GLU A 1 87 ? -11.936 12.040 0.675 1.00 98.19 87 GLU A N 1
ATOM 646 C CA . GLU A 1 87 ? -11.098 10.851 0.585 1.00 98.19 87 GLU A CA 1
ATOM 647 C C . GLU A 1 87 ? -9.823 11.095 -0.239 1.00 98.19 87 GLU A C 1
ATOM 649 O O . GLU A 1 87 ? -9.834 11.708 -1.315 1.00 98.19 87 GLU A O 1
ATOM 654 N N . ARG A 1 88 ? -8.701 10.587 0.280 1.00 98.06 88 ARG A N 1
ATOM 655 C CA . ARG A 1 88 ? -7.373 10.637 -0.345 1.00 98.06 88 ARG A CA 1
ATOM 656 C C . ARG A 1 88 ? -6.854 9.254 -0.736 1.00 98.06 88 ARG A C 1
ATOM 658 O O . ARG A 1 88 ? -6.105 9.157 -1.707 1.00 98.06 88 ARG A O 1
ATOM 665 N N . MET A 1 89 ? -7.258 8.215 -0.011 1.00 98.38 89 MET A N 1
ATOM 666 C CA . MET A 1 89 ? -6.895 6.818 -0.248 1.00 98.38 89 MET A CA 1
ATOM 667 C C . MET A 1 89 ? -7.978 5.894 0.313 1.00 98.38 89 MET A C 1
ATOM 669 O O . MET A 1 89 ? -8.546 6.191 1.363 1.00 98.38 89 MET A O 1
ATOM 673 N N . ARG A 1 90 ? -8.205 4.746 -0.328 1.00 97.88 90 ARG A N 1
ATOM 674 C CA . ARG A 1 90 ? -9.074 3.687 0.196 1.00 97.88 90 ARG A CA 1
ATOM 675 C C . ARG A 1 90 ? -8.517 2.302 -0.091 1.00 97.88 90 ARG A C 1
ATOM 677 O O . ARG A 1 90 ? -8.133 2.030 -1.223 1.00 97.88 90 ARG A O 1
ATOM 684 N N . ILE A 1 91 ? -8.545 1.437 0.918 1.00 98.00 91 ILE A N 1
ATOM 685 C CA . ILE A 1 91 ? -8.356 -0.010 0.797 1.00 98.00 91 ILE A CA 1
ATOM 686 C C . ILE A 1 91 ? -9.737 -0.646 0.671 1.00 98.00 91 ILE A C 1
ATOM 688 O O . ILE A 1 91 ? -10.606 -0.422 1.522 1.00 98.00 91 ILE A O 1
ATOM 692 N N . PHE A 1 92 ? -9.932 -1.414 -0.395 1.00 97.75 92 PHE A N 1
ATOM 693 C CA . PHE A 1 92 ? -11.176 -2.124 -0.658 1.00 97.75 92 PHE A CA 1
ATOM 694 C C . PHE A 1 92 ? -11.029 -3.582 -0.241 1.00 97.75 92 PHE A C 1
ATOM 696 O O . PHE A 1 92 ? -10.078 -4.248 -0.639 1.00 97.75 92 PHE A O 1
ATOM 703 N N . ASN A 1 93 ? -11.975 -4.076 0.555 1.00 95.62 93 ASN A N 1
ATOM 704 C CA . ASN A 1 93 ? -11.951 -5.466 1.022 1.00 95.62 93 ASN A CA 1
ATOM 705 C C . ASN A 1 93 ? -12.811 -6.407 0.155 1.00 95.62 93 ASN A C 1
ATOM 707 O O . ASN A 1 93 ? -12.788 -7.622 0.341 1.00 95.62 93 ASN A O 1
ATOM 711 N N . ALA A 1 94 ? -13.537 -5.860 -0.823 1.00 95.06 94 ALA A N 1
ATOM 712 C CA . ALA A 1 94 ? -14.332 -6.614 -1.783 1.00 95.06 94 ALA A CA 1
ATOM 713 C C . ALA A 1 94 ? -14.270 -5.972 -3.177 1.00 95.06 94 ALA A C 1
ATOM 715 O O . ALA A 1 94 ? -14.088 -4.762 -3.306 1.00 95.06 94 ALA A O 1
ATOM 716 N N . GLY A 1 95 ? -14.500 -6.782 -4.212 1.00 94.25 95 GLY A N 1
ATOM 717 C CA . GLY A 1 95 ? -14.434 -6.351 -5.611 1.00 94.25 95 GLY A CA 1
ATOM 718 C C . GLY A 1 95 ? -13.066 -6.597 -6.251 1.00 94.25 95 GLY A C 1
ATOM 719 O O . GLY A 1 95 ? -12.234 -7.312 -5.700 1.00 94.25 95 GLY A O 1
ATOM 720 N N . GLY A 1 96 ? -12.873 -6.057 -7.458 1.00 93.56 96 GLY A N 1
ATOM 721 C CA . GLY A 1 96 ? -11.636 -6.229 -8.233 1.00 93.56 96 GLY A CA 1
ATOM 722 C C . GLY A 1 96 ? -10.514 -5.257 -7.858 1.00 93.56 96 GLY A C 1
ATOM 723 O O . GLY A 1 96 ? -9.354 -5.522 -8.161 1.00 93.56 96 GLY A O 1
ATOM 724 N N . ASP A 1 97 ? -10.847 -4.156 -7.186 1.00 95.69 97 ASP A N 1
ATOM 725 C CA . ASP A 1 97 ? -9.879 -3.157 -6.747 1.00 95.69 97 ASP A CA 1
ATOM 726 C C . ASP A 1 97 ? -9.410 -3.475 -5.327 1.00 95.69 97 ASP A C 1
ATOM 728 O O . ASP A 1 97 ? -10.226 -3.784 -4.467 1.00 95.69 97 ASP A O 1
ATOM 732 N N . GLY A 1 98 ? -8.105 -3.367 -5.063 1.00 95.38 98 GLY A N 1
ATOM 733 C CA . GLY A 1 98 ? -7.552 -3.471 -3.703 1.00 95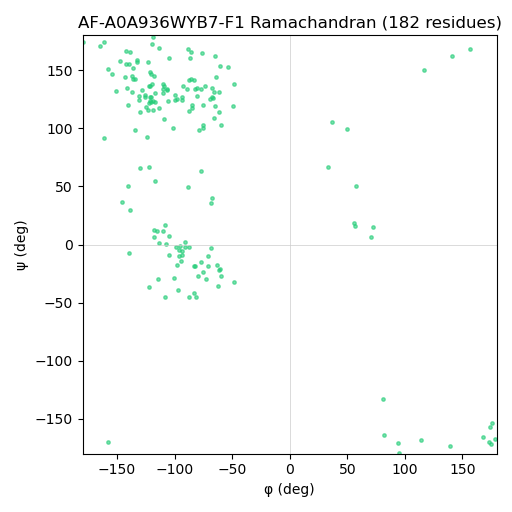.38 98 GLY A CA 1
ATOM 734 C C . GLY A 1 98 ? -7.225 -2.114 -3.070 1.00 95.38 98 GLY A C 1
ATOM 735 O O . GLY A 1 98 ? -7.281 -1.959 -1.850 1.00 95.38 98 GLY A O 1
ATOM 736 N N . LEU A 1 99 ? -6.895 -1.108 -3.889 1.00 97.62 99 LEU A N 1
ATOM 737 C CA . LEU A 1 99 ? -6.457 0.218 -3.448 1.00 97.62 99 LEU A CA 1
ATOM 738 C C . LEU A 1 99 ? -6.830 1.287 -4.482 1.00 97.62 99 LEU A C 1
ATOM 740 O O . LEU A 1 99 ? -6.498 1.146 -5.656 1.00 97.62 99 LEU A O 1
ATOM 744 N N . SER A 1 100 ? -7.423 2.394 -4.033 1.00 97.44 100 SER A N 1
ATOM 745 C CA . SER A 1 100 ? -7.565 3.621 -4.829 1.00 97.44 100 SER A CA 1
ATOM 746 C C . SER A 1 100 ? -6.890 4.804 -4.144 1.00 97.44 100 SER A C 1
ATOM 748 O O . SER A 1 100 ? -6.868 4.903 -2.914 1.00 97.44 100 SER A O 1
ATOM 750 N N . LEU A 1 101 ? -6.341 5.707 -4.956 1.00 97.56 101 LEU A N 1
ATOM 751 C CA . LEU A 1 101 ? -5.661 6.928 -4.538 1.00 97.56 101 LEU A CA 1
ATOM 752 C C . LEU A 1 101 ? -6.249 8.118 -5.294 1.00 97.56 101 LEU A C 1
ATOM 754 O O . LEU A 1 101 ? -6.330 8.112 -6.518 1.00 97.56 101 LEU A O 1
ATOM 758 N N . ASN A 1 102 ? -6.563 9.194 -4.578 1.00 97.06 102 ASN A N 1
ATOM 759 C CA . ASN A 1 102 ? -6.949 10.470 -5.180 1.00 97.06 102 ASN A CA 1
ATOM 760 C C . ASN A 1 102 ? -5.694 11.331 -5.444 1.00 97.06 102 ASN A C 1
ATOM 762 O O . ASN A 1 102 ? -5.571 12.470 -5.007 1.00 97.06 102 ASN A O 1
ATOM 766 N N . GLY A 1 103 ? -4.667 10.769 -6.070 1.00 95.94 103 GLY A N 1
ATOM 767 C CA . GLY A 1 103 ? -3.377 11.432 -6.256 1.00 95.94 103 GLY A CA 1
ATOM 768 C C . GLY A 1 103 ? -2.349 10.510 -6.899 1.00 95.94 103 GLY A C 1
ATOM 769 O O . GLY A 1 103 ? -2.679 9.411 -7.329 1.00 95.94 103 GLY A O 1
ATOM 770 N N . ARG A 1 104 ? -1.089 10.953 -6.962 1.00 96.69 104 ARG A N 1
ATOM 771 C CA . ARG A 1 104 ? 0.014 10.124 -7.470 1.00 96.69 104 ARG A CA 1
ATOM 772 C C . ARG A 1 104 ? 0.602 9.256 -6.361 1.00 96.69 104 ARG A C 1
ATOM 774 O O . ARG A 1 104 ? 0.775 9.733 -5.241 1.00 96.69 104 ARG A O 1
ATOM 781 N N . ILE A 1 105 ? 0.979 8.028 -6.707 1.00 95.75 105 ILE A N 1
ATOM 782 C CA . ILE A 1 105 ? 1.856 7.194 -5.883 1.00 95.75 105 ILE A CA 1
ATOM 783 C C . ILE A 1 105 ? 3.322 7.559 -6.149 1.00 95.75 105 ILE A C 1
ATOM 785 O O . ILE A 1 105 ? 3.706 7.829 -7.286 1.00 95.75 105 ILE A O 1
ATOM 789 N N . VAL A 1 106 ? 4.141 7.570 -5.098 1.00 95.19 106 VAL A N 1
ATOM 790 C CA . VAL A 1 106 ? 5.599 7.715 -5.189 1.00 95.19 106 VAL A CA 1
ATOM 791 C C . VAL A 1 106 ? 6.224 6.491 -4.533 1.00 95.19 106 VAL A C 1
ATOM 793 O O . VAL A 1 106 ? 5.975 6.231 -3.359 1.00 95.19 106 VAL A O 1
ATOM 796 N N . LEU A 1 107 ? 7.032 5.749 -5.288 1.00 93.50 107 LEU A N 1
ATOM 797 C CA . LEU A 1 107 ? 7.705 4.536 -4.826 1.00 93.50 107 LEU A CA 1
ATOM 798 C C . LEU A 1 107 ? 9.193 4.829 -4.625 1.00 93.50 107 LEU A C 1
ATOM 800 O O . LEU A 1 107 ? 9.829 5.443 -5.480 1.00 93.50 107 LEU A O 1
ATOM 804 N N . ARG A 1 108 ? 9.749 4.410 -3.486 1.00 89.25 108 ARG A N 1
ATOM 805 C CA . ARG A 1 108 ? 11.166 4.592 -3.135 1.00 89.25 108 ARG A CA 1
ATOM 806 C C . ARG A 1 108 ? 11.707 3.283 -2.576 1.00 89.25 108 ARG A C 1
ATOM 808 O O . ARG A 1 108 ? 10.995 2.609 -1.836 1.00 89.25 108 ARG A O 1
ATOM 815 N N . ASN A 1 109 ? 12.958 2.954 -2.894 1.00 84.38 109 ASN A N 1
ATOM 816 C CA . ASN A 1 109 ? 13.657 1.881 -2.196 1.00 84.38 109 ASN A CA 1
ATOM 817 C C . ASN A 1 109 ? 13.883 2.312 -0.732 1.00 84.38 109 ASN A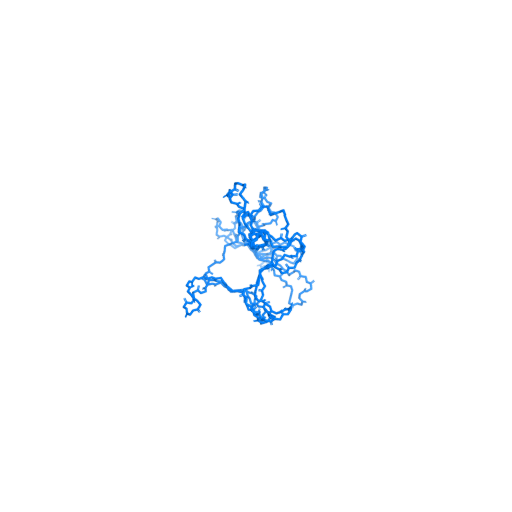 C 1
ATOM 819 O O . ASN A 1 109 ? 14.382 3.411 -0.479 1.00 84.38 109 ASN A O 1
ATOM 823 N N . GLY A 1 110 ? 13.447 1.477 0.212 1.00 76.69 110 GLY A N 1
ATOM 824 C CA . GLY A 1 110 ? 13.517 1.727 1.652 1.00 76.69 110 GLY A CA 1
ATOM 825 C C . GLY A 1 110 ? 14.740 1.127 2.351 1.00 76.69 110 GLY A C 1
ATOM 826 O O . GLY A 1 110 ? 14.870 1.300 3.560 1.00 76.69 110 GLY A O 1
ATOM 827 N N . THR A 1 111 ? 15.621 0.412 1.645 1.00 76.38 111 THR A N 1
ATOM 828 C CA . THR A 1 111 ? 16.801 -0.214 2.260 1.00 76.38 111 THR A CA 1
ATOM 829 C C . THR A 1 111 ? 17.902 0.816 2.539 1.00 76.38 111 THR A C 1
ATOM 831 O O . THR A 1 111 ? 18.247 1.614 1.663 1.00 76.38 111 THR A O 1
ATOM 834 N N . LEU A 1 112 ? 18.491 0.767 3.739 1.00 78.00 112 LEU A N 1
ATOM 835 C CA . LEU A 1 112 ? 19.750 1.433 4.085 1.00 78.00 112 LEU A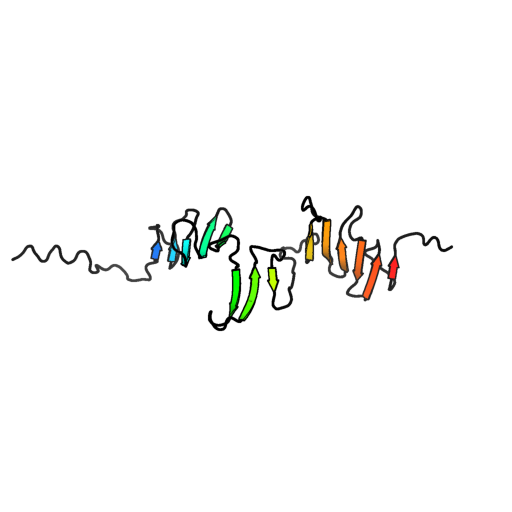 CA 1
ATOM 836 C C . LEU A 1 112 ? 20.745 0.373 4.599 1.00 78.00 112 LEU A C 1
ATOM 838 O O . LEU A 1 112 ? 20.476 -0.219 5.646 1.00 78.00 112 LEU A O 1
ATOM 842 N N . PRO A 1 113 ? 21.880 0.129 3.910 1.00 76.81 113 PRO A N 1
ATOM 843 C CA . PRO A 1 113 ? 22.319 0.766 2.659 1.00 76.81 113 PRO A CA 1
ATOM 844 C C . PRO A 1 113 ? 21.399 0.445 1.464 1.00 76.81 113 PRO A C 1
ATOM 846 O O . PRO A 1 113 ? 20.597 -0.482 1.526 1.00 76.81 113 PRO A O 1
ATOM 849 N N . LEU A 1 114 ? 21.495 1.243 0.393 1.00 75.31 114 LEU A N 1
ATOM 850 C CA . LEU A 1 114 ? 20.733 1.040 -0.845 1.00 75.31 114 LEU A CA 1
ATOM 851 C C . LEU A 1 114 ? 21.099 -0.311 -1.466 1.00 75.31 114 LEU A C 1
ATOM 853 O O . LEU A 1 114 ? 22.227 -0.495 -1.919 1.00 75.31 114 LEU A O 1
ATOM 857 N N . ASP A 1 115 ? 20.143 -1.231 -1.511 1.00 77.44 115 ASP A N 1
ATOM 858 C CA . ASP A 1 115 ? 20.286 -2.487 -2.227 1.00 77.44 115 ASP A CA 1
ATOM 859 C C . ASP A 1 115 ? 19.855 -2.294 -3.686 1.00 77.44 115 ASP A C 1
ATOM 861 O O . ASP A 1 115 ? 18.690 -2.010 -3.983 1.00 77.44 115 ASP A O 1
ATOM 865 N N . ALA A 1 116 ? 20.817 -2.431 -4.601 1.00 71.69 116 ALA A N 1
ATOM 866 C CA . ALA A 1 116 ? 20.594 -2.304 -6.037 1.00 71.69 116 ALA A CA 1
ATOM 867 C C . ALA A 1 116 ? 19.633 -3.373 -6.593 1.00 71.69 116 ALA A C 1
ATOM 869 O O . ALA A 1 116 ? 19.073 -3.174 -7.666 1.00 71.69 116 ALA A O 1
ATOM 870 N N . ALA A 1 117 ? 19.397 -4.473 -5.869 1.00 76.56 117 ALA A N 1
ATOM 871 C CA . ALA A 1 117 ? 18.437 -5.503 -6.256 1.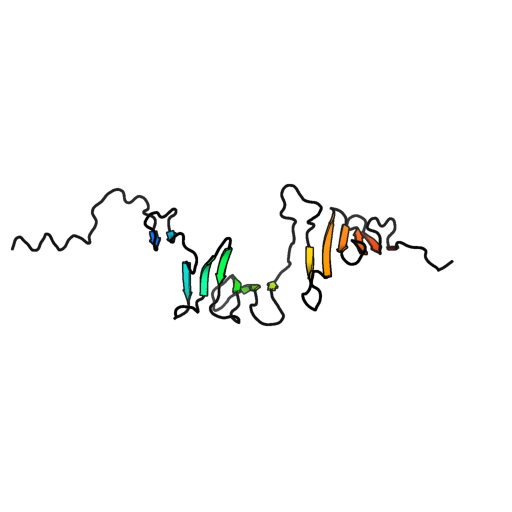00 76.56 117 ALA A CA 1
ATOM 872 C C . ALA A 1 117 ? 16.970 -5.111 -5.991 1.00 76.56 117 ALA A C 1
ATOM 874 O O . ALA A 1 117 ? 16.065 -5.741 -6.536 1.00 76.56 117 ALA A O 1
ATOM 875 N N . PHE A 1 118 ? 16.711 -4.071 -5.187 1.00 81.88 118 PHE A N 1
ATOM 876 C CA . PHE A 1 118 ? 15.358 -3.668 -4.775 1.00 81.88 118 PHE A CA 1
ATOM 877 C C . PHE A 1 118 ? 14.991 -2.266 -5.270 1.00 81.88 118 PHE A C 1
ATOM 879 O O . PHE A 1 118 ? 14.599 -1.384 -4.503 1.00 81.88 118 PHE A O 1
ATOM 886 N N . GLY A 1 119 ? 15.105 -2.050 -6.581 1.00 87.44 119 GLY A N 1
ATOM 887 C CA . GLY A 1 119 ? 14.611 -0.835 -7.226 1.00 87.44 119 GLY A CA 1
ATOM 888 C C . GLY A 1 119 ? 13.130 -0.560 -6.925 1.00 87.44 119 GLY A C 1
ATOM 889 O O . GLY A 1 119 ? 12.339 -1.461 -6.643 1.00 87.44 119 GLY A O 1
ATO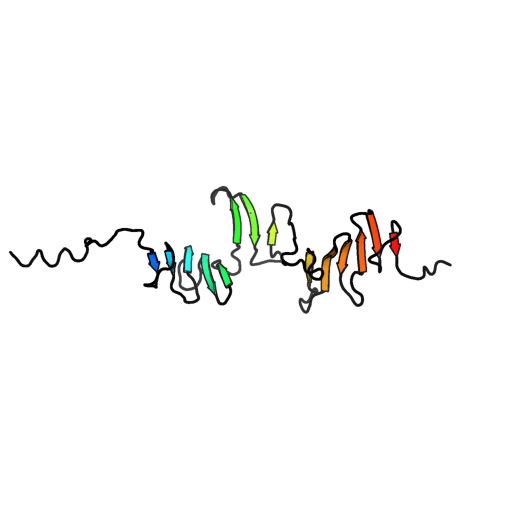M 890 N N . ALA A 1 120 ? 12.732 0.712 -6.970 1.00 92.38 120 ALA A N 1
ATOM 891 C CA . ALA A 1 120 ? 11.338 1.097 -6.760 1.00 92.38 120 ALA A CA 1
ATOM 892 C C . ALA A 1 120 ? 10.450 0.604 -7.916 1.00 92.38 120 ALA A C 1
ATOM 894 O O . ALA A 1 120 ? 10.800 0.789 -9.082 1.00 92.38 120 ALA A O 1
ATOM 895 N N . GLY A 1 121 ? 9.284 0.028 -7.613 1.00 94.00 121 GLY A N 1
ATOM 896 C CA . GLY A 1 121 ? 8.341 -0.426 -8.636 1.00 94.00 121 GLY A CA 1
ATOM 897 C C . GLY A 1 121 ? 7.222 -1.312 -8.098 1.00 94.00 121 GLY A C 1
ATOM 898 O O . GLY A 1 121 ? 6.988 -1.372 -6.891 1.00 94.00 121 GLY A O 1
ATOM 899 N N . VAL A 1 122 ? 6.522 -1.982 -9.013 1.00 94.50 122 VAL A N 1
ATOM 900 C CA . VAL A 1 122 ? 5.360 -2.829 -8.727 1.00 94.50 122 VAL A CA 1
ATOM 901 C C . VAL A 1 122 ? 5.573 -4.220 -9.312 1.00 94.50 122 VAL A C 1
ATOM 903 O O . VAL A 1 122 ? 5.834 -4.381 -10.504 1.00 94.50 122 VAL A O 1
ATOM 906 N N . TRP A 1 123 ? 5.423 -5.228 -8.458 1.00 94.06 123 TRP A N 1
ATOM 907 C CA . TRP A 1 123 ? 5.377 -6.629 -8.855 1.00 94.06 123 TRP A CA 1
ATOM 908 C C . TRP A 1 123 ? 3.974 -7.014 -9.320 1.00 94.06 123 TRP A C 1
ATOM 910 O O . TRP A 1 123 ? 2.985 -6.713 -8.654 1.00 94.06 123 TRP A O 1
ATOM 920 N N . MET A 1 124 ? 3.896 -7.710 -10.450 1.00 94.50 124 MET A N 1
ATOM 921 C CA . MET A 1 124 ? 2.661 -8.243 -11.016 1.00 94.50 124 MET A CA 1
ATOM 922 C C . MET A 1 124 ? 2.658 -9.764 -10.885 1.00 94.50 124 MET A C 1
ATOM 924 O O . MET A 1 124 ? 3.665 -10.412 -11.170 1.00 94.50 124 MET A O 1
ATOM 928 N N . TYR A 1 125 ? 1.527 -10.342 -10.486 1.00 94.75 125 TYR A N 1
ATOM 929 C CA . TYR A 1 125 ? 1.315 -11.790 -10.492 1.00 94.75 125 TYR A CA 1
ATOM 930 C C . TYR A 1 125 ? 0.809 -12.266 -11.853 1.00 94.75 125 TYR A C 1
ATOM 932 O O . TYR A 1 125 ? 0.279 -11.493 -12.654 1.00 94.75 125 TYR A O 1
ATOM 940 N N . LYS A 1 126 ? 0.966 -13.564 -12.109 1.00 94.12 126 LYS A N 1
ATOM 941 C CA . LYS A 1 126 ? 0.245 -14.247 -13.184 1.00 94.12 126 LYS A CA 1
ATOM 942 C C . LYS A 1 126 ? -1.259 -14.144 -12.937 1.00 94.12 126 LYS A C 1
ATOM 944 O O . LYS A 1 126 ? -1.695 -14.053 -11.794 1.00 94.12 126 LYS A O 1
ATOM 949 N N . SER A 1 127 ? -2.055 -14.206 -14.002 1.00 95.06 127 SER A N 1
ATOM 950 C CA . SER A 1 127 ? -3.520 -14.112 -13.909 1.00 95.06 127 SER A CA 1
ATOM 951 C C . SER A 1 127 ? -4.160 -15.220 -13.061 1.00 95.06 127 SER A C 1
ATOM 953 O O . SER A 1 127 ? -5.272 -15.047 -12.575 1.00 95.06 127 SER A O 1
ATOM 955 N N . ASP A 1 128 ? -3.461 -16.339 -12.866 1.00 95.19 128 ASP A N 1
ATOM 956 C CA . ASP A 1 128 ? -3.864 -17.457 -12.008 1.00 95.19 128 ASP A CA 1
ATOM 957 C C . ASP A 1 128 ? -3.365 -17.339 -10.553 1.00 95.19 128 ASP A C 1
ATOM 959 O O . ASP A 1 128 ? -3.580 -18.247 -9.754 1.00 95.19 128 ASP A O 1
ATOM 963 N N . ASN A 1 129 ? -2.681 -16.242 -10.205 1.00 94.00 129 ASN A N 1
ATOM 964 C CA . ASN A 1 129 ? -2.046 -15.988 -8.908 1.00 94.00 129 ASN A CA 1
ATOM 965 C C . ASN A 1 129 ? -1.023 -17.049 -8.459 1.00 94.00 129 ASN A C 1
ATOM 967 O O . ASN A 1 129 ? -0.634 -17.074 -7.293 1.00 94.00 129 ASN A O 1
ATOM 971 N N . SER A 1 130 ? -0.546 -17.911 -9.362 1.00 95.19 130 SER A N 1
ATOM 972 C CA . SER A 1 130 ? 0.370 -19.005 -9.009 1.00 95.19 130 SER A CA 1
ATOM 973 C C . SER A 1 130 ? 1.786 -18.528 -8.678 1.00 95.19 130 SER A C 1
ATOM 975 O O . SER A 1 130 ? 2.508 -19.187 -7.931 1.00 95.19 130 SER A O 1
ATOM 977 N N . ASN A 1 131 ? 2.220 -17.415 -9.277 1.00 93.56 131 ASN A N 1
ATOM 978 C CA . ASN A 1 131 ? 3.554 -16.853 -9.093 1.00 93.56 131 ASN A CA 1
ATOM 979 C C . ASN A 1 131 ? 3.641 -15.408 -9.604 1.00 93.56 131 ASN A C 1
ATOM 981 O O . ASN A 1 131 ? 2.746 -14.933 -10.310 1.00 93.56 131 ASN A O 1
ATOM 985 N N . LEU A 1 132 ? 4.762 -14.743 -9.318 1.00 92.81 132 LEU A N 1
ATOM 986 C CA . LEU A 1 132 ? 5.120 -13.468 -9.941 1.00 92.81 132 LEU A CA 1
ATOM 987 C C . LEU A 1 132 ? 5.281 -13.640 -11.464 1.00 92.81 132 LEU A C 1
ATOM 989 O O . LEU A 1 132 ? 5.941 -14.570 -11.930 1.00 92.81 132 LEU A O 1
ATOM 993 N N . LEU A 1 133 ? 4.656 -12.754 -12.239 1.00 93.00 133 LEU A N 1
ATOM 994 C CA . LEU A 1 133 ? 4.790 -12.672 -13.695 1.00 93.00 133 LEU A CA 1
ATOM 995 C C . LEU A 1 133 ? 5.972 -11.781 -14.091 1.00 93.00 133 LEU A C 1
ATOM 997 O O . LEU A 1 133 ? 6.756 -12.148 -14.964 1.00 93.00 133 LEU A O 1
ATOM 1001 N N . GLY A 1 134 ? 6.099 -10.620 -13.451 1.00 93.56 134 GLY A N 1
ATOM 1002 C CA . GLY A 1 134 ? 7.132 -9.641 -13.770 1.00 93.56 134 GLY A CA 1
ATOM 1003 C C . GLY A 1 134 ? 7.073 -8.406 -12.879 1.00 93.56 134 GLY A C 1
ATOM 1004 O O . GLY A 1 134 ? 6.165 -8.251 -12.059 1.00 93.56 134 GLY A O 1
ATOM 1005 N N . PHE A 1 135 ? 8.054 -7.532 -13.046 1.00 93.81 135 PHE A N 1
ATOM 1006 C CA . PHE A 1 135 ? 8.214 -6.290 -12.303 1.00 93.81 135 PHE A CA 1
ATOM 1007 C C . PHE A 1 135 ? 8.239 -5.101 -13.258 1.00 93.81 135 PHE A C 1
ATOM 1009 O O . PHE A 1 135 ? 8.896 -5.138 -14.296 1.00 93.81 135 PHE A O 1
ATOM 1016 N N . MET A 1 136 ? 7.534 -4.034 -12.892 1.00 95.06 136 MET A N 1
ATOM 1017 C CA . MET A 1 136 ? 7.593 -2.745 -13.576 1.00 95.06 136 MET A CA 1
ATOM 1018 C C . MET A 1 136 ? 8.223 -1.732 -12.630 1.00 95.06 136 MET A C 1
ATOM 1020 O O . MET A 1 136 ? 7.658 -1.450 -11.569 1.00 95.06 136 MET A O 1
ATOM 1024 N N . GLY A 1 137 ? 9.377 -1.177 -12.984 1.00 94.50 137 GLY A N 1
ATOM 1025 C CA . GLY A 1 137 ? 10.075 -0.288 -12.065 1.00 94.50 137 GLY A CA 1
ATOM 1026 C C . GLY A 1 137 ? 11.441 0.169 -12.535 1.00 94.50 137 GLY A C 1
ATOM 1027 O O . GLY A 1 137 ? 11.731 0.207 -13.726 1.00 94.50 137 GLY A O 1
ATOM 1028 N N . VAL A 1 138 ? 12.259 0.556 -11.566 1.00 92.81 138 VAL A N 1
ATOM 1029 C CA . VAL A 1 138 ? 13.596 1.113 -11.765 1.00 92.81 138 VAL A CA 1
ATOM 1030 C C . VAL A 1 138 ? 14.631 -0.006 -11.678 1.00 92.81 138 VAL A C 1
ATOM 1032 O O . VAL A 1 138 ? 14.653 -0.740 -10.695 1.00 92.81 138 VAL A O 1
ATOM 1035 N N . GLU A 1 139 ? 15.488 -0.125 -12.689 1.00 90.31 139 GLU A N 1
ATOM 1036 C CA . GLU A 1 139 ? 16.611 -1.072 -12.695 1.00 90.31 139 GLU A CA 1
ATOM 1037 C C . GLU A 1 139 ? 17.798 -0.517 -11.908 1.00 90.31 139 GLU A C 1
ATOM 1039 O O . GLU A 1 139 ? 18.431 -1.222 -11.129 1.00 90.31 139 GLU A O 1
ATOM 1044 N N . ASN A 1 140 ? 18.118 0.754 -12.137 1.00 88.81 140 ASN A N 1
ATOM 1045 C CA . ASN A 1 140 ? 19.269 1.434 -11.558 1.00 88.81 140 ASN A CA 1
ATOM 1046 C C . ASN A 1 140 ? 19.037 2.957 -11.583 1.00 88.81 140 ASN A C 1
ATOM 1048 O O . ASN A 1 140 ? 17.949 3.433 -11.892 1.00 88.81 140 ASN A O 1
ATOM 1052 N N . ASN A 1 141 ? 20.064 3.752 -11.284 1.00 88.62 141 ASN A N 1
ATOM 1053 C CA . ASN A 1 141 ? 19.945 5.215 -11.235 1.00 88.62 141 ASN A CA 1
ATOM 1054 C C . ASN A 1 141 ? 19.699 5.894 -12.602 1.00 88.62 141 ASN A C 1
ATOM 1056 O O . ASN A 1 141 ? 19.562 7.115 -12.646 1.00 88.62 141 ASN A O 1
ATOM 1060 N N . GLN A 1 142 ? 19.681 5.141 -13.703 1.00 91.94 142 GLN A N 1
ATOM 1061 C CA . GLN A 1 142 ? 19.538 5.639 -15.074 1.00 91.94 142 GLN A CA 1
ATOM 1062 C C . GLN A 1 142 ? 18.334 5.021 -15.799 1.00 91.94 142 GLN A C 1
ATOM 1064 O O . GLN A 1 142 ? 17.645 5.722 -16.540 1.00 91.94 142 GLN A O 1
ATOM 1069 N N . ASN A 1 143 ? 18.050 3.741 -15.554 1.00 92.75 143 ASN A N 1
ATOM 1070 C CA . ASN A 1 143 ? 17.093 2.957 -16.328 1.00 92.75 143 ASN A CA 1
ATOM 1071 C C . ASN A 1 143 ? 15.813 2.631 -15.543 1.00 92.75 143 ASN A C 1
ATOM 1073 O O . ASN A 1 143 ? 15.863 2.194 -14.389 1.00 92.75 143 ASN A O 1
ATOM 1077 N N . LEU A 1 144 ? 14.664 2.739 -16.216 1.00 95.38 144 LEU A N 1
ATOM 1078 C CA . LEU A 1 144 ? 13.391 2.133 -15.800 1.00 95.38 144 LEU A CA 1
ATOM 1079 C C . LEU A 1 144 ? 12.836 1.214 -16.892 1.00 95.38 144 LEU A C 1
ATOM 1081 O O . LEU A 1 144 ? 13.166 1.387 -18.061 1.00 95.38 144 LEU A O 1
ATOM 1085 N N . GLY A 1 145 ? 11.985 0.250 -16.546 1.00 94.81 145 GLY A N 1
ATOM 1086 C CA . GLY A 1 145 ? 11.492 -0.701 -17.538 1.00 94.81 145 GLY A CA 1
ATOM 1087 C C . GLY A 1 145 ? 10.604 -1.823 -17.015 1.00 94.81 145 GLY A C 1
ATOM 1088 O O . GLY A 1 145 ? 9.949 -1.705 -15.974 1.00 94.81 145 GLY A O 1
ATOM 1089 N N . PHE A 1 146 ? 10.628 -2.929 -17.759 1.00 94.31 146 PHE A N 1
ATOM 1090 C CA . PHE A 1 146 ? 9.908 -4.163 -17.463 1.00 94.31 146 PHE A CA 1
ATOM 1091 C C . PHE A 1 146 ? 10.882 -5.336 -17.318 1.00 94.31 146 PHE A C 1
ATOM 1093 O O . PHE A 1 146 ? 11.632 -5.660 -18.242 1.00 94.31 146 PHE A O 1
ATOM 1100 N N . TYR A 1 147 ? 10.838 -5.983 -16.158 1.00 92.69 147 TYR A N 1
ATOM 1101 C CA . TYR A 1 147 ? 11.612 -7.169 -15.813 1.00 92.69 147 TYR A CA 1
ATOM 1102 C C . TYR A 1 147 ? 10.711 -8.409 -15.802 1.00 92.69 147 TYR A C 1
ATOM 1104 O O . TYR A 1 147 ? 9.634 -8.391 -15.204 1.00 92.69 147 TYR A O 1
ATOM 1112 N N . GLY A 1 148 ? 11.149 -9.503 -16.424 1.00 87.81 148 GLY A N 1
ATOM 1113 C CA . GLY A 1 148 ? 10.423 -10.777 -16.411 1.00 87.81 148 GLY A CA 1
ATOM 1114 C C . GLY A 1 148 ? 10.756 -11.688 -17.596 1.00 87.81 148 GLY A C 1
ATOM 1115 O O . GLY A 1 148 ? 11.392 -11.274 -18.562 1.00 87.81 148 GLY A O 1
ATOM 1116 N N . GLY A 1 149 ? 10.319 -12.951 -17.528 1.00 74.38 149 GLY A N 1
ATOM 1117 C CA . GLY A 1 149 ? 10.656 -13.984 -18.520 1.00 74.38 149 GLY A CA 1
ATOM 1118 C C . GLY A 1 149 ? 12.039 -14.628 -18.297 1.00 74.38 149 GLY A C 1
ATOM 1119 O O . GLY A 1 149 ? 12.598 -14.509 -17.208 1.00 74.38 149 GLY A O 1
ATOM 1120 N N . PRO A 1 150 ? 12.603 -15.342 -19.292 1.00 66.44 150 PRO A N 1
ATOM 1121 C CA . PRO A 1 150 ? 13.847 -16.102 -19.125 1.00 66.44 150 PRO A CA 1
ATOM 1122 C C . PRO A 1 150 ? 15.128 -15.253 -18.990 1.00 66.44 150 PRO A C 1
ATOM 1124 O O . PRO A 1 150 ? 16.169 -15.825 -18.685 1.00 66.44 150 PRO A O 1
ATOM 1127 N N . SER A 1 151 ? 15.095 -13.930 -19.227 1.00 59.12 151 SER A N 1
ATOM 1128 C CA . SER A 1 151 ? 16.327 -13.148 -19.455 1.00 59.12 151 SER A CA 1
ATOM 1129 C C . SER A 1 151 ? 16.328 -11.701 -18.919 1.00 59.12 151 SER A C 1
ATOM 1131 O O . SER A 1 151 ? 16.924 -10.818 -19.530 1.00 59.12 151 SER A O 1
ATOM 1133 N N . GLY A 1 152 ? 15.705 -11.437 -17.766 1.00 85.12 152 GLY A N 1
ATOM 1134 C CA . GLY A 1 152 ? 15.894 -10.169 -17.040 1.00 85.12 152 GLY A CA 1
ATOM 1135 C C . GLY A 1 152 ? 15.070 -8.977 -17.556 1.00 85.12 152 GLY A C 1
ATOM 1136 O O . GLY A 1 152 ? 13.856 -9.091 -17.724 1.00 85.12 152 GLY A O 1
ATOM 1137 N N . TRP A 1 153 ? 15.706 -7.811 -17.730 1.00 90.94 153 TRP A N 1
ATOM 1138 C CA . TRP A 1 153 ? 15.066 -6.573 -18.204 1.00 90.94 153 TRP A CA 1
ATOM 1139 C C . TRP A 1 153 ? 14.871 -6.604 -19.724 1.00 90.94 153 TRP A C 1
ATOM 1141 O O . TRP A 1 153 ? 15.793 -6.328 -20.487 1.00 90.94 153 TRP A O 1
ATOM 1151 N N . GLY A 1 154 ? 13.663 -6.955 -20.171 1.00 88.62 154 GLY A N 1
ATOM 1152 C CA . GLY A 1 154 ? 13.353 -7.110 -21.598 1.00 88.62 154 GLY A CA 1
ATOM 1153 C C . GLY A 1 154 ? 13.093 -5.791 -22.332 1.00 88.62 154 GLY A C 1
ATOM 1154 O O . GLY A 1 154 ? 13.331 -5.697 -23.535 1.00 88.62 154 GLY A O 1
ATOM 1155 N N . PHE A 1 155 ? 12.629 -4.768 -21.616 1.00 92.38 155 PHE A N 1
ATOM 1156 C CA . PHE A 1 155 ? 12.388 -3.424 -22.140 1.00 92.38 155 PHE A CA 1
ATOM 1157 C C . PHE A 1 155 ? 12.895 -2.404 -21.130 1.00 92.38 155 PHE A C 1
ATOM 1159 O O . PHE A 1 155 ? 12.543 -2.491 -19.951 1.00 92.38 155 PHE A O 1
ATOM 1166 N N . THR A 1 156 ? 13.675 -1.428 -21.589 1.00 93.88 156 THR A N 1
ATOM 1167 C CA . THR A 1 156 ? 14.224 -0.361 -20.748 1.00 93.88 156 THR A CA 1
ATOM 1168 C C . THR A 1 156 ? 14.108 1.006 -21.418 1.00 93.88 156 THR A C 1
ATOM 1170 O O . THR A 1 156 ? 14.100 1.135 -22.643 1.00 93.88 156 THR A O 1
ATOM 1173 N N . TYR A 1 157 ? 14.023 2.043 -20.592 1.00 96.00 157 TYR A N 1
ATOM 1174 C CA . TYR A 1 157 ? 14.147 3.440 -20.970 1.00 96.00 157 TYR A CA 1
ATOM 1175 C C . TYR A 1 157 ? 15.241 4.089 -20.119 1.00 96.00 157 TYR A C 1
ATOM 1177 O O . TYR A 1 157 ? 15.121 4.164 -18.893 1.00 96.00 157 TYR A O 1
ATOM 1185 N N . ASP A 1 158 ? 16.291 4.565 -20.786 1.00 94.81 158 ASP A N 1
ATOM 1186 C CA . ASP A 1 158 ? 17.339 5.386 -20.185 1.00 94.81 158 ASP A CA 1
ATOM 1187 C C . ASP A 1 158 ? 16.780 6.798 -19.988 1.00 94.81 158 ASP A C 1
ATOM 1189 O O . ASP A 1 158 ? 16.651 7.583 -20.935 1.00 94.81 158 ASP A O 1
ATOM 1193 N N . ALA A 1 159 ? 16.425 7.117 -18.746 1.00 93.81 159 ALA A N 1
ATOM 1194 C CA . ALA A 1 159 ? 15.801 8.383 -18.394 1.00 93.81 159 ALA A CA 1
ATOM 1195 C C . ALA A 1 159 ? 16.760 9.576 -18.469 1.00 93.81 159 ALA A C 1
ATOM 1197 O O . ALA A 1 159 ? 16.298 10.714 -18.557 1.00 93.81 159 ALA A O 1
ATOM 1198 N N . ILE A 1 160 ? 18.074 9.335 -18.454 1.00 94.94 160 ILE A N 1
ATOM 1199 C CA . ILE A 1 160 ? 19.089 10.387 -18.533 1.00 94.94 160 ILE A CA 1
ATOM 1200 C C . ILE A 1 160 ? 19.327 10.782 -19.989 1.00 94.94 160 ILE A C 1
ATOM 1202 O O . ILE A 1 160 ? 19.415 11.970 -20.297 1.00 94.94 160 ILE A O 1
ATOM 1206 N N . HIS A 1 161 ? 19.386 9.807 -20.899 1.00 94.25 161 HIS A N 1
ATOM 1207 C CA . HIS A 1 161 ? 19.701 10.056 -22.308 1.00 94.25 161 HIS A CA 1
ATOM 1208 C C . HIS A 1 161 ? 18.514 9.932 -23.272 1.00 94.25 161 HIS A C 1
ATOM 1210 O O . HIS A 1 161 ? 18.691 10.140 -24.473 1.00 94.25 161 HIS A O 1
ATOM 1216 N N . SER A 1 162 ? 17.315 9.619 -22.773 1.00 95.12 162 SER A N 1
ATOM 1217 C CA . SER A 1 162 ? 16.077 9.483 -23.556 1.00 95.12 162 SER A CA 1
ATOM 1218 C C . SER A 1 162 ? 16.160 8.438 -24.679 1.00 95.12 162 SER A C 1
ATOM 1220 O O . SER A 1 162 ? 15.829 8.717 -25.836 1.00 95.12 162 SER A O 1
ATOM 1222 N N . ARG A 1 163 ? 16.620 7.228 -24.341 1.00 94.31 163 ARG A N 1
ATOM 1223 C CA . ARG A 1 163 ? 16.807 6.101 -25.276 1.00 94.31 163 ARG A CA 1
ATOM 1224 C C . ARG A 1 163 ? 15.990 4.886 -24.846 1.00 94.31 163 ARG A C 1
ATOM 1226 O O . ARG A 1 163 ? 15.799 4.679 -23.651 1.00 94.31 163 ARG A O 1
ATOM 1233 N N . VAL A 1 164 ? 15.536 4.085 -25.807 1.00 95.81 164 VAL A N 1
ATOM 1234 C CA . VAL A 1 164 ? 14.772 2.850 -25.571 1.00 95.81 164 VAL A CA 1
ATOM 1235 C C . VAL A 1 164 ? 15.615 1.633 -25.938 1.00 95.81 164 VAL A C 1
ATOM 1237 O O . VAL A 1 164 ? 16.160 1.577 -27.040 1.00 95.81 164 VAL A O 1
ATOM 1240 N N . GLY A 1 165 ? 15.684 0.661 -25.028 1.00 93.00 165 GLY A N 1
ATOM 1241 C CA . GLY A 1 165 ? 16.303 -0.644 -25.245 1.00 93.00 165 GLY A CA 1
ATOM 1242 C C . GLY A 1 165 ? 15.264 -1.765 -25.298 1.00 93.00 165 GLY A C 1
ATOM 1243 O O . GLY A 1 165 ? 14.384 -1.843 -24.437 1.00 93.00 165 GLY A O 1
ATOM 1244 N N . ILE A 1 166 ? 15.376 -2.652 -26.288 1.00 91.62 166 ILE A N 1
ATOM 1245 C CA . ILE A 1 166 ? 14.621 -3.911 -26.380 1.00 91.62 166 ILE A CA 1
ATOM 1246 C C . ILE A 1 166 ? 15.625 -5.064 -26.366 1.00 91.62 166 ILE A C 1
ATOM 1248 O O . ILE A 1 166 ? 16.459 -5.188 -27.261 1.00 91.62 166 ILE A O 1
ATOM 1252 N N . GLY A 1 167 ? 15.571 -5.894 -25.324 1.00 88.25 167 GLY A N 1
ATOM 1253 C CA . GLY A 1 167 ? 16.548 -6.964 -25.091 1.00 88.25 167 GLY A CA 1
ATOM 1254 C C . GLY A 1 167 ? 17.943 -6.474 -24.671 1.00 88.25 167 GLY A C 1
ATOM 1255 O O . GLY A 1 167 ? 18.859 -7.282 -24.562 1.00 88.25 167 GLY A O 1
ATOM 1256 N N . THR A 1 168 ? 18.110 -5.171 -24.427 1.00 85.94 168 THR A N 1
ATOM 1257 C CA . THR A 1 168 ? 19.329 -4.549 -23.892 1.00 85.94 168 THR A CA 1
ATOM 1258 C C . THR A 1 168 ? 18.965 -3.509 -22.833 1.00 85.94 168 THR A C 1
ATOM 1260 O O . THR A 1 168 ? 17.945 -2.825 -22.944 1.00 85.94 168 THR A O 1
ATOM 1263 N N . ASN A 1 169 ? 19.804 -3.383 -21.805 1.00 86.06 169 ASN A N 1
ATOM 1264 C CA . ASN A 1 169 ? 19.717 -2.361 -20.760 1.00 86.06 169 ASN A CA 1
ATOM 1265 C C . ASN A 1 169 ? 20.772 -1.247 -20.918 1.00 86.06 169 ASN A C 1
ATOM 1267 O O . ASN A 1 169 ? 20.897 -0.386 -20.049 1.00 86.06 169 ASN A O 1
ATOM 1271 N N . ILE A 1 170 ? 21.525 -1.238 -22.026 1.00 88.44 170 ILE A N 1
ATOM 1272 C CA . ILE A 1 170 ? 22.533 -0.211 -22.344 1.00 88.44 170 ILE A CA 1
ATOM 1273 C C . ILE A 1 170 ? 22.309 0.311 -23.778 1.00 88.44 170 ILE A C 1
ATOM 1275 O O . ILE A 1 170 ? 23.140 0.072 -24.654 1.00 88.44 170 ILE A O 1
ATOM 1279 N N . PRO A 1 171 ? 21.185 0.992 -24.071 1.00 90.94 171 PRO A N 1
ATOM 1280 C CA . PRO A 1 171 ? 20.920 1.488 -25.418 1.00 90.94 171 PRO A CA 1
ATOM 1281 C C . PRO A 1 171 ? 21.909 2.599 -25.810 1.00 90.94 171 PRO A C 1
ATOM 1283 O O . PRO A 1 171 ? 22.050 3.609 -25.110 1.00 90.94 171 PRO A O 1
ATOM 1286 N N . VAL A 1 172 ? 22.588 2.458 -26.953 1.00 91.25 172 VAL A N 1
ATOM 1287 C CA . VAL A 1 172 ? 23.548 3.476 -27.445 1.00 91.25 172 VAL A CA 1
ATOM 1288 C C . VAL A 1 172 ? 22.955 4.421 -28.489 1.00 91.25 172 VAL A C 1
ATOM 1290 O O . VAL A 1 172 ? 23.469 5.520 -28.692 1.00 91.25 172 VAL A O 1
ATOM 1293 N N . THR A 1 173 ? 21.834 4.045 -29.101 1.00 88.56 173 THR A N 1
ATOM 1294 C CA . THR A 1 173 ? 21.050 4.908 -29.998 1.00 88.56 173 THR A CA 1
ATOM 1295 C C . THR A 1 173 ? 19.641 5.130 -29.442 1.00 88.56 173 THR A C 1
ATOM 1297 O O . THR A 1 173 ? 19.305 4.640 -28.367 1.00 88.56 173 THR A O 1
ATOM 1300 N N . ARG A 1 174 ? 18.804 5.929 -30.123 1.00 87.94 174 ARG A N 1
ATOM 1301 C CA . ARG A 1 174 ? 17.452 6.262 -29.624 1.00 87.94 174 ARG A CA 1
ATOM 1302 C C . ARG A 1 174 ? 16.548 5.035 -29.493 1.00 87.94 174 ARG A C 1
ATOM 1304 O O . ARG A 1 174 ? 15.743 4.994 -28.567 1.00 87.94 174 ARG A O 1
ATOM 1311 N N . LEU A 1 175 ? 16.683 4.082 -30.412 1.00 90.00 175 LEU A N 1
ATOM 1312 C CA . LEU A 1 175 ? 16.046 2.774 -30.361 1.00 90.00 175 LEU A CA 1
ATOM 1313 C C . LEU A 1 175 ? 17.129 1.733 -30.619 1.00 90.00 175 LEU A C 1
ATOM 1315 O O . LEU A 1 175 ? 17.672 1.680 -31.719 1.00 90.00 175 LEU A O 1
ATOM 1319 N N . ASP A 1 176 ? 17.413 0.925 -29.610 1.00 85.00 176 ASP A N 1
ATOM 1320 C CA . ASP A 1 176 ? 18.409 -0.133 -29.672 1.00 85.00 176 ASP A CA 1
ATOM 1321 C C . ASP A 1 176 ? 17.725 -1.480 -29.425 1.00 85.00 176 ASP A C 1
ATOM 1323 O O . ASP A 1 176 ? 17.028 -1.662 -28.422 1.00 85.00 176 ASP A O 1
ATOM 1327 N N . VAL A 1 177 ? 17.872 -2.405 -30.368 1.00 84.62 177 VAL A N 1
ATOM 1328 C CA . VAL A 1 177 ? 17.266 -3.737 -30.310 1.00 84.62 177 VAL A CA 1
ATOM 1329 C C . VAL A 1 177 ? 18.390 -4.757 -30.381 1.00 84.62 177 VAL A C 1
ATOM 1331 O O . VAL A 1 177 ? 19.160 -4.764 -31.337 1.00 84.62 177 VAL A O 1
ATOM 1334 N N . ALA A 1 178 ? 18.482 -5.636 -29.387 1.00 81.69 178 ALA A N 1
ATOM 1335 C CA . ALA A 1 178 ? 19.494 -6.685 -29.378 1.00 81.69 178 ALA A CA 1
ATOM 1336 C C . ALA A 1 178 ? 19.136 -7.815 -30.368 1.00 81.69 178 ALA A C 1
ATOM 1338 O O . ALA A 1 178 ? 18.110 -8.477 -30.206 1.00 81.69 178 ALA A O 1
ATOM 1339 N N . GLY A 1 179 ? 19.994 -8.071 -31.365 1.00 74.94 179 GLY A N 1
ATOM 1340 C CA . GLY A 1 179 ? 19.891 -9.217 -32.284 1.00 74.94 179 GLY A CA 1
ATOM 1341 C C . GLY A 1 179 ? 20.251 -8.896 -33.740 1.00 74.94 179 GLY A C 1
ATOM 1342 O O . GLY A 1 179 ? 20.267 -7.737 -34.136 1.00 74.94 179 GLY A O 1
ATOM 1343 N N . LEU A 1 180 ? 20.538 -9.935 -34.540 1.00 60.12 180 LEU A N 1
ATOM 1344 C CA . LEU A 1 180 ? 20.704 -9.823 -35.995 1.00 60.12 180 LEU A CA 1
ATOM 1345 C C . LEU A 1 180 ? 19.361 -9.426 -36.617 1.00 60.12 180 LEU A C 1
ATOM 1347 O O . LEU A 1 180 ? 18.413 -10.210 -36.670 1.00 60.12 180 LEU A O 1
ATOM 1351 N N . ASN A 1 181 ? 19.276 -8.193 -37.087 1.00 61.28 181 ASN A N 1
ATOM 1352 C CA . ASN A 1 181 ? 18.271 -7.758 -38.035 1.00 61.28 181 ASN A CA 1
ATOM 1353 C C . ASN A 1 181 ? 18.424 -8.614 -39.304 1.00 61.28 181 ASN A C 1
ATOM 1355 O O . ASN A 1 181 ? 19.319 -8.366 -40.098 1.00 61.28 181 ASN A O 1
ATOM 1359 N N . ASN A 1 182 ? 17.549 -9.611 -39.500 1.00 57.81 182 ASN A N 1
ATOM 1360 C CA . ASN A 1 182 ? 17.423 -10.411 -40.736 1.00 57.81 182 ASN A CA 1
ATOM 1361 C C . ASN A 1 182 ? 16.896 -9.569 -41.925 1.00 57.81 182 ASN A C 1
ATOM 1363 O O . ASN A 1 182 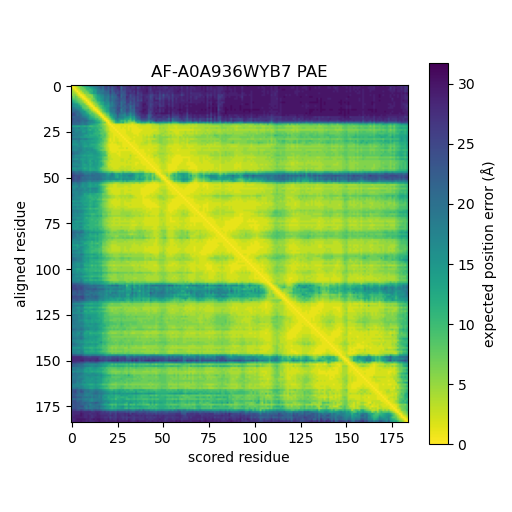? 16.024 -10.008 -42.672 1.00 57.81 182 ASN A O 1
ATOM 1367 N N . TRP A 1 183 ? 17.359 -8.327 -42.044 1.00 63.50 183 TRP A N 1
ATOM 1368 C CA . TRP A 1 183 ? 17.001 -7.383 -43.098 1.00 63.50 183 TRP A CA 1
ATOM 1369 C C . TRP A 1 183 ? 18.164 -7.122 -44.071 1.00 63.50 183 TRP A C 1
ATOM 1371 O O . TRP A 1 183 ? 18.039 -6.221 -44.896 1.00 63.50 183 TRP A O 1
ATOM 1381 N N . ASP A 1 184 ? 19.231 -7.928 -43.994 1.00 54.56 184 ASP A N 1
ATOM 1382 C CA . ASP A 1 184 ? 20.279 -8.055 -45.017 1.00 54.56 184 ASP A CA 1
ATOM 1383 C C . ASP A 1 184 ? 20.108 -9.369 -45.800 1.00 54.56 184 ASP A C 1
ATOM 1385 O O . ASP A 1 184 ? 19.900 -10.424 -45.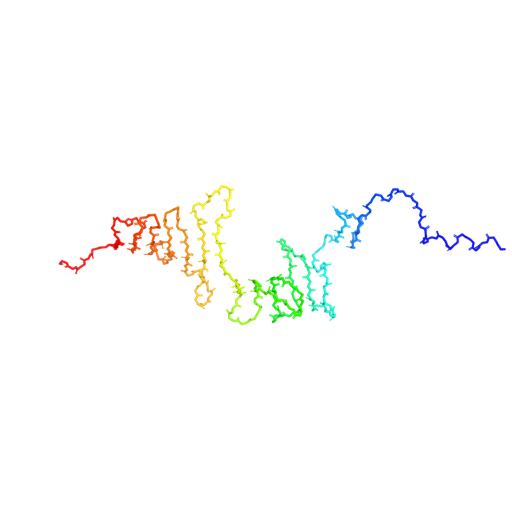150 1.00 54.56 184 ASP A O 1
#

Sequence (184 aa):
MKKIFTTFFACLFMFGNLQSQNVGIGTNLPTGPLSFANVLGNKVVLYGNGASAHYGFGIQANTLQMYTDAASSNISFGFGNSSVYNERMRIFNAGGDGLSLNGRIVLRNGTLPLDAAFGAGVWMYKSDNSNLLGFMGVENNQNLGFYGGPSGWGFTYDAIHSRVGIGTNIPVTRLDVAGLNNWD

Radius of gyration: 28.78 Å; Cα contacts (8 Å, |Δi|>4): 300; chains: 1; bounding box: 47×36×111 Å

pLDDT: mean 86.62, std 14.46, range [47.12, 98.38]